Protein AF-A0A7Z2VYZ1-F1 (afdb_monomer_lite)

Secondary structure (DSSP, 8-state):
-HHHHHHHHHHHHHHHHHHHHHHHHHHHHHHHHHHHHIIIIIS---HHHHHHHHHHHHHHHHHHHHHHHHHHHHHHS---SS---HHHHHHHHHHHHHHHHHHHHHHHHHHHHHHHHHHHHHTHHHHHHHHHHHSSEE--HHHHGGG----B-HHHHHTT-SSPPPP-TTSGGGGSEEEEEEEEEETTEEEEEEEEEE-TTS-EEEEEEEEHHHH-------TTS--EEETTEEEEEEEEE-TTS-EEEEEEEEETTEEEEEEESS-TTTSTTHHHHHHHHHTSPPPPPS-TTSPPPPPPEE-TTS-EE-PPPPSS--HHHHHHHHSPSS--

pLDDT: mean 81.27, std 13.94, range [43.25, 98.44]

Sequence (332 aa):
MPEREHGRTRRRVGILLRAIGHAANILILLAALVYAFGAILWMHAPVVAALLNIATMAALPLGLAWLCRRIGILLQQPPSTVASSPARRRLLIGGGLAVAAACVTLVHTGVTVYRCNVDRSRNAAAHDIETRRNGYERVCPGDLGRFEMSFRPIESVTRKLAFQPIDLTHTPFARFEPLGGRVETVGDVASIVYRGFRLPDGHVLTLQEHDMSADGVSSWRDPKDEPERVNGLAARLFVMEAPSGAAVSHLSWVQGRRDIQLWIDANVVREPLRERLFALAASLPAAVPACPNERPPKPWRFDANGRRIEEPMPAMMSQADFDALSAPRPCK

Structure (mmCIF, N/CA/C/O backbone):
data_AF-A0A7Z2VYZ1-F1
#
_entry.id   AF-A0A7Z2VYZ1-F1
#
loop_
_atom_site.group_PDB
_atom_site.id
_atom_site.type_symbol
_atom_site.label_atom_id
_atom_site.label_alt_id
_atom_site.label_comp_id
_atom_site.label_asym_id
_atom_site.label_entity_id
_atom_site.label_seq_id
_atom_site.pdbx_PDB_ins_code
_atom_site.Cartn_x
_atom_site.Cartn_y
_atom_site.Cartn_z
_atom_site.occupancy
_atom_site.B_iso_or_equiv
_atom_site.auth_seq_id
_atom_site.auth_comp_id
_atom_site.auth_asym_id
_atom_site.auth_atom_id
_atom_site.pdbx_PDB_model_num
ATOM 1 N N . MET A 1 1 ? -45.710 22.877 52.819 1.00 57.16 1 MET A N 1
ATOM 2 C CA . MET A 1 1 ? -45.019 23.785 51.872 1.00 57.16 1 MET A CA 1
ATOM 3 C C . MET A 1 1 ? -43.823 23.213 51.068 1.00 57.16 1 MET A C 1
ATOM 5 O O . MET A 1 1 ? -43.392 23.940 50.178 1.00 57.16 1 MET A O 1
ATOM 9 N N . PRO A 1 2 ? -43.317 21.966 51.231 1.00 62.47 2 PRO A N 1
ATOM 10 C CA . PRO A 1 2 ? -42.096 21.527 50.524 1.00 62.47 2 PRO A CA 1
ATOM 11 C C . PRO A 1 2 ? -42.263 21.269 49.008 1.00 62.47 2 PRO A C 1
ATOM 13 O O . PRO A 1 2 ? -41.304 21.387 48.249 1.00 62.47 2 PRO A O 1
ATOM 16 N N . GLU A 1 3 ? -43.475 20.985 48.516 1.00 57.22 3 GLU A N 1
ATOM 17 C CA . GLU A 1 3 ? -43.690 20.669 47.089 1.00 57.22 3 GLU A CA 1
ATOM 18 C C . GLU A 1 3 ? -43.469 21.857 46.137 1.00 57.22 3 GLU A C 1
ATOM 20 O O . GLU A 1 3 ? -42.990 21.685 45.012 1.00 57.22 3 GLU A O 1
ATOM 25 N N . ARG A 1 4 ? -43.771 23.087 46.578 1.00 66.69 4 ARG A N 1
ATOM 26 C CA . ARG A 1 4 ? -43.602 24.289 45.738 1.00 66.69 4 ARG A CA 1
ATOM 27 C C . ARG A 1 4 ? -42.134 24.647 45.510 1.00 66.69 4 ARG A C 1
ATOM 29 O O . ARG A 1 4 ? -41.810 25.271 44.498 1.00 66.69 4 ARG A O 1
ATOM 36 N N . GLU A 1 5 ? -41.258 24.274 46.434 1.00 71.38 5 GLU A N 1
ATOM 37 C CA . GLU A 1 5 ? -39.831 24.579 46.363 1.00 71.38 5 GLU A CA 1
ATOM 38 C C . GLU A 1 5 ? -39.115 23.624 45.398 1.00 71.38 5 GLU A C 1
ATOM 40 O O . GLU A 1 5 ? -38.355 24.059 44.529 1.00 71.38 5 GLU A O 1
ATOM 45 N N . HIS A 1 6 ? -39.485 22.340 45.432 1.00 69.81 6 HIS A N 1
ATOM 46 C CA . HIS A 1 6 ? -38.931 21.307 44.556 1.00 69.81 6 HIS A CA 1
ATOM 47 C C . HIS A 1 6 ? -39.227 21.565 43.064 1.00 69.81 6 HIS A C 1
ATOM 49 O O . HIS A 1 6 ? -38.346 21.443 42.206 1.00 69.81 6 HIS A O 1
ATOM 55 N N . GLY A 1 7 ? -40.446 22.016 42.740 1.00 74.00 7 GLY A N 1
ATOM 56 C CA . GLY A 1 7 ? -40.820 22.387 41.369 1.00 74.00 7 GLY A CA 1
ATOM 57 C C . GLY A 1 7 ? -40.043 23.594 40.825 1.00 74.00 7 GLY A C 1
ATOM 58 O O . GLY A 1 7 ? -39.708 23.644 39.637 1.00 74.00 7 GLY A O 1
ATOM 59 N N . ARG A 1 8 ? -39.697 24.554 41.693 1.00 81.50 8 ARG A N 1
ATOM 60 C CA . ARG A 1 8 ? -38.960 25.769 41.313 1.00 81.50 8 ARG A CA 1
ATOM 61 C C . ARG A 1 8 ? -37.500 25.450 40.976 1.00 81.50 8 ARG A C 1
ATOM 63 O O . ARG A 1 8 ? -36.988 25.934 39.964 1.00 81.50 8 ARG A O 1
ATOM 70 N N . THR A 1 9 ? -36.864 24.584 41.764 1.00 80.06 9 THR A N 1
ATOM 71 C CA . THR A 1 9 ? -35.486 24.116 41.538 1.00 80.06 9 THR A CA 1
ATOM 72 C C . THR A 1 9 ? -35.377 23.293 40.255 1.00 80.06 9 THR A C 1
ATOM 74 O O . THR A 1 9 ? -34.526 23.579 39.413 1.00 80.06 9 THR A O 1
ATOM 77 N N . ARG A 1 10 ? -36.303 22.352 40.025 1.00 77.62 10 ARG A N 1
ATOM 78 C CA . ARG A 1 10 ? -36.340 21.528 38.803 1.00 77.62 10 ARG A CA 1
ATOM 79 C C . ARG A 1 10 ? -36.439 22.370 37.526 1.00 77.62 10 ARG A C 1
ATOM 81 O O . ARG A 1 10 ? -35.712 22.128 36.563 1.00 77.62 10 ARG A O 1
ATOM 88 N N . ARG A 1 11 ? -37.294 23.400 37.532 1.00 82.06 11 ARG A N 1
ATOM 89 C CA . ARG A 1 11 ? -37.463 24.311 36.390 1.00 82.06 11 ARG A CA 1
ATOM 90 C C . ARG A 1 11 ? -36.196 25.127 36.111 1.00 82.06 11 ARG A C 1
ATOM 92 O O . ARG A 1 11 ? -35.823 25.269 34.949 1.00 82.06 11 ARG A O 1
ATOM 99 N N . ARG A 1 12 ? -35.512 25.618 37.154 1.00 85.12 12 ARG A N 1
ATOM 100 C CA . ARG A 1 12 ? -34.233 26.347 37.025 1.00 85.12 12 ARG A CA 1
ATOM 101 C C . ARG A 1 12 ? -33.134 25.464 36.429 1.00 85.12 12 ARG A C 1
ATOM 103 O O . ARG A 1 12 ? -32.492 25.877 35.467 1.00 85.12 12 ARG A O 1
ATOM 110 N N . VAL A 1 13 ? -32.988 24.233 36.923 1.00 80.06 13 VAL A N 1
ATOM 111 C CA . VAL A 1 13 ? -32.040 23.245 36.374 1.00 80.06 13 VAL A CA 1
ATOM 112 C C . VAL A 1 13 ? -32.353 22.941 34.905 1.00 80.06 13 VAL A C 1
ATOM 114 O O . VAL A 1 13 ? -31.452 22.915 34.069 1.00 80.06 13 VAL A O 1
ATOM 117 N N . GLY A 1 14 ? -33.634 22.790 34.553 1.00 81.00 14 GLY A N 1
ATOM 118 C CA . GLY A 1 14 ? -34.048 22.567 33.168 1.00 81.00 14 GLY A CA 1
ATOM 119 C C . GLY A 1 14 ? -33.717 23.731 32.226 1.00 81.00 14 GLY A C 1
ATOM 120 O O . GLY A 1 14 ? -33.338 23.503 31.077 1.00 81.00 14 GLY A O 1
ATOM 121 N N . ILE A 1 15 ? -33.860 24.984 32.674 1.00 87.50 15 ILE A N 1
ATOM 122 C CA . ILE A 1 15 ? -33.475 26.177 31.893 1.00 87.50 15 ILE A CA 1
ATOM 123 C C . ILE A 1 15 ? -31.960 26.210 31.681 1.00 87.50 15 ILE A C 1
ATOM 125 O O . ILE A 1 15 ? -31.514 26.391 30.549 1.00 87.50 15 ILE A O 1
ATOM 129 N N . LEU A 1 16 ? -31.187 25.965 32.742 1.00 83.94 16 LEU A N 1
ATOM 130 C CA . LEU A 1 16 ? -29.728 25.959 32.690 1.00 83.94 16 LEU A CA 1
ATOM 131 C C . LEU A 1 16 ? -29.197 24.901 31.710 1.00 83.94 16 LEU A C 1
ATOM 133 O O . LEU A 1 16 ? -28.424 25.229 30.815 1.00 83.94 16 LEU A O 1
ATOM 137 N N . LEU A 1 17 ? -29.671 23.654 31.805 1.00 75.56 17 LEU A N 1
ATOM 138 C CA . LEU A 1 17 ? -29.254 22.568 30.904 1.00 75.56 17 LEU A CA 1
ATOM 139 C C . LEU A 1 17 ? -29.593 22.850 29.436 1.00 75.56 17 LEU A C 1
ATOM 141 O O . LEU A 1 17 ? -28.814 22.529 28.538 1.00 75.56 17 LEU A O 1
ATOM 145 N N . ARG A 1 18 ? -30.741 23.489 29.180 1.00 83.69 18 ARG A N 1
ATOM 146 C CA . ARG A 1 18 ? -31.127 23.909 27.830 1.00 83.69 18 ARG A CA 1
ATOM 147 C C . ARG A 1 18 ? -30.204 25.005 27.293 1.00 83.69 18 ARG A C 1
ATOM 149 O O . ARG A 1 18 ? -29.810 24.927 26.131 1.00 83.69 18 ARG A O 1
ATOM 156 N N . ALA A 1 19 ? -29.869 25.999 28.114 1.00 85.38 19 ALA A N 1
ATOM 157 C CA . ALA A 1 19 ? -28.959 27.078 27.736 1.00 85.38 19 ALA A CA 1
ATOM 158 C C . ALA A 1 19 ? -27.546 26.546 27.450 1.00 85.38 19 ALA A C 1
ATOM 160 O O . ALA A 1 19 ? -26.983 26.861 26.405 1.00 85.38 19 ALA A O 1
ATOM 161 N N . ILE A 1 20 ? -27.028 25.661 28.309 1.00 79.06 20 ILE A N 1
ATOM 162 C CA . ILE A 1 20 ? -25.728 24.997 28.123 1.00 79.06 20 ILE A CA 1
ATOM 163 C C . ILE A 1 20 ? -25.704 24.204 26.812 1.00 79.06 20 ILE A C 1
ATOM 165 O O . ILE A 1 20 ? -24.769 24.353 26.031 1.00 79.06 20 ILE A O 1
ATOM 169 N N . GLY A 1 21 ? -26.748 23.419 26.518 1.00 77.62 21 GLY A N 1
ATOM 170 C CA . GLY A 1 21 ? -26.830 22.678 25.254 1.00 77.62 21 GLY A CA 1
ATOM 171 C C . GLY A 1 21 ? -26.829 23.588 24.017 1.00 77.62 21 GLY A C 1
ATOM 172 O O . GLY A 1 21 ? -26.204 23.266 23.010 1.00 77.62 21 GLY A O 1
ATOM 173 N N . HIS A 1 22 ? -27.484 24.752 24.081 1.00 82.56 22 HIS A N 1
ATOM 174 C CA . HIS A 1 22 ? -27.440 25.732 22.991 1.00 82.56 22 HIS A CA 1
ATOM 175 C C . HIS A 1 22 ? -26.061 26.379 22.837 1.00 82.56 22 HIS A C 1
ATOM 177 O O . HIS A 1 22 ? -25.557 26.447 21.718 1.00 82.56 22 HIS A O 1
ATOM 183 N N . ALA A 1 23 ? -25.449 26.813 23.939 1.00 81.31 23 ALA A N 1
ATOM 184 C CA . ALA A 1 23 ? -24.118 27.411 23.923 1.00 81.31 23 ALA A CA 1
ATOM 185 C C . ALA A 1 23 ? -23.067 26.428 23.384 1.00 81.31 23 ALA A C 1
ATOM 187 O O . ALA A 1 23 ? -22.275 26.793 22.520 1.00 81.31 23 ALA A O 1
ATOM 188 N N . ALA A 1 24 ? -23.120 25.163 23.815 1.00 77.25 24 ALA A N 1
ATOM 189 C CA . ALA A 1 24 ? -22.240 24.111 23.321 1.00 77.25 24 ALA A CA 1
ATOM 190 C C . ALA A 1 24 ? -22.388 23.906 21.805 1.00 77.25 24 ALA A C 1
ATOM 192 O O . ALA A 1 24 ? -21.386 23.927 21.099 1.00 77.25 24 ALA A O 1
ATOM 193 N N . ASN A 1 25 ? -23.616 23.800 21.281 1.00 81.31 25 ASN A N 1
ATOM 194 C CA . ASN A 1 25 ? -23.844 23.680 19.834 1.00 81.31 25 ASN A CA 1
ATOM 195 C C . ASN A 1 25 ? -23.236 24.844 19.040 1.00 81.31 25 ASN A C 1
ATOM 197 O O . ASN A 1 25 ? -22.619 24.615 18.003 1.00 81.31 25 ASN A O 1
ATOM 201 N N . ILE A 1 26 ? -23.396 26.079 19.524 1.00 85.56 26 ILE A N 1
ATOM 202 C CA . ILE A 1 26 ? -22.842 27.269 18.863 1.00 85.56 26 ILE A CA 1
ATOM 203 C C . ILE A 1 26 ? -21.311 27.206 18.847 1.00 85.56 26 ILE A C 1
ATOM 205 O O . ILE A 1 26 ? -20.703 27.408 17.798 1.00 85.56 26 ILE A O 1
ATOM 209 N N . LEU A 1 27 ? -20.689 26.876 19.981 1.00 80.81 27 LEU A N 1
ATOM 210 C CA . LEU A 1 27 ? -19.232 26.774 20.090 1.00 80.81 27 LEU A CA 1
ATOM 211 C C . LEU A 1 27 ? -18.658 25.668 19.195 1.00 80.81 27 LEU A C 1
ATOM 213 O O . LEU A 1 27 ? -17.640 25.886 18.543 1.00 80.81 27 LEU A O 1
ATOM 217 N N . ILE A 1 28 ? -19.319 24.511 19.117 1.00 80.12 28 ILE A N 1
ATOM 218 C CA . ILE A 1 28 ? -18.886 23.399 18.258 1.00 80.12 28 ILE A CA 1
ATOM 219 C C . ILE A 1 28 ? -18.964 23.793 16.782 1.00 80.12 28 ILE A C 1
ATOM 221 O O . ILE A 1 28 ? -18.031 23.523 16.032 1.00 80.12 28 ILE A O 1
ATOM 225 N N . LEU A 1 29 ? -20.047 24.455 16.362 1.00 83.19 29 LEU A N 1
ATOM 226 C CA . LEU A 1 29 ? -20.198 24.927 14.984 1.00 83.19 29 LEU A CA 1
ATOM 227 C C . LEU A 1 29 ? -19.151 25.989 14.625 1.00 83.19 29 LEU A C 1
ATOM 229 O O . LEU A 1 29 ? -18.590 25.942 13.534 1.00 83.19 29 LEU A O 1
ATOM 233 N N . LEU A 1 30 ? -18.845 26.909 15.544 1.00 83.50 30 LEU A N 1
ATOM 234 C CA . LEU A 1 30 ? -17.779 27.896 15.354 1.00 83.50 30 LEU A CA 1
ATOM 235 C C . LEU A 1 30 ? -16.407 27.226 15.220 1.00 83.50 30 LEU A C 1
ATOM 237 O O . LEU A 1 30 ? -15.668 27.536 14.290 1.00 83.50 30 LEU A O 1
ATOM 241 N N . ALA A 1 31 ? -16.081 26.273 16.096 1.00 79.31 31 ALA A N 1
ATOM 242 C CA . ALA A 1 31 ? -14.826 25.527 16.019 1.00 79.31 31 ALA A CA 1
ATOM 243 C C . ALA A 1 31 ? -14.716 24.720 14.713 1.00 79.31 31 ALA A C 1
ATOM 245 O O . ALA A 1 31 ? -13.667 24.726 14.071 1.00 79.31 31 ALA A O 1
ATOM 246 N N . ALA A 1 32 ? -15.809 24.082 14.286 1.00 80.94 32 ALA A N 1
ATOM 247 C CA . ALA A 1 32 ? -15.896 23.366 13.017 1.00 80.94 32 ALA A CA 1
ATOM 248 C C . ALA A 1 32 ? -15.654 24.287 11.811 1.00 80.94 32 ALA A C 1
ATOM 250 O O . ALA A 1 32 ? -14.923 23.909 10.900 1.00 80.94 32 ALA A O 1
ATOM 251 N N . LEU A 1 33 ? -16.219 25.500 11.816 1.00 86.44 33 LEU A N 1
ATOM 252 C CA . LEU A 1 33 ? -16.004 26.499 10.764 1.00 86.44 33 LEU A CA 1
ATOM 253 C C . LEU A 1 33 ? -14.550 26.972 10.707 1.00 86.44 33 LEU A C 1
ATOM 255 O O . LEU A 1 33 ? -13.967 27.013 9.626 1.00 86.44 33 LEU A O 1
ATOM 259 N N . VAL A 1 34 ? -13.952 27.287 11.860 1.00 85.94 34 VAL A N 1
ATOM 260 C CA . VAL A 1 34 ? -12.538 27.692 11.940 1.00 85.94 34 VAL A CA 1
ATOM 261 C C . VAL A 1 34 ? -11.628 26.571 11.435 1.00 85.94 34 VAL A C 1
ATOM 263 O O . VAL A 1 34 ? -10.719 26.822 10.645 1.00 85.94 34 VAL A O 1
ATOM 266 N N . TYR A 1 35 ? -11.899 25.324 11.829 1.00 80.69 35 TYR A N 1
ATOM 267 C CA . TYR A 1 35 ? -11.146 24.166 11.355 1.00 80.69 35 TYR A CA 1
ATOM 268 C C . TYR A 1 35 ? -11.326 23.932 9.850 1.00 80.69 35 TYR A C 1
ATOM 270 O O . TYR A 1 35 ? -10.338 23.712 9.158 1.00 80.69 35 TYR A O 1
ATOM 278 N N . ALA A 1 36 ? -12.554 24.020 9.323 1.00 77.56 36 ALA A N 1
ATOM 279 C CA . ALA A 1 36 ? -1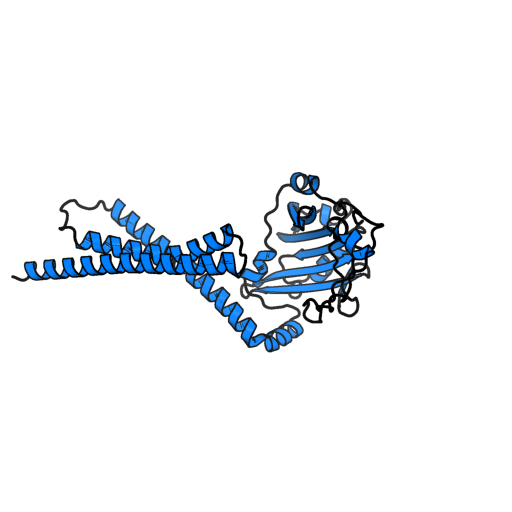2.824 23.894 7.889 1.00 77.56 36 ALA A CA 1
ATOM 280 C C . ALA A 1 36 ? -12.035 24.924 7.082 1.00 77.56 36 ALA A C 1
ATOM 282 O O . ALA A 1 36 ? -11.403 24.578 6.086 1.00 77.56 36 ALA A O 1
ATOM 283 N N . PHE A 1 37 ? -12.046 26.176 7.545 1.00 85.12 37 PHE A N 1
ATOM 284 C CA . PHE A 1 37 ? -11.313 27.269 6.926 1.00 85.12 37 PHE A CA 1
ATOM 285 C C . PHE A 1 37 ? -9.809 26.968 6.899 1.00 85.12 37 PHE A C 1
ATOM 287 O O . PHE A 1 37 ? -9.203 26.998 5.832 1.00 85.12 37 PHE A O 1
ATOM 294 N N . GLY A 1 38 ? -9.217 26.592 8.038 1.00 78.19 38 GLY A N 1
ATOM 295 C CA . GLY A 1 38 ? -7.798 26.232 8.107 1.00 78.19 38 GLY A CA 1
ATOM 296 C C . GLY A 1 38 ? -7.444 25.014 7.245 1.00 78.19 38 GLY A C 1
ATOM 297 O O . GLY A 1 38 ? -6.484 25.047 6.482 1.00 78.19 38 GLY A O 1
ATOM 298 N N . ALA A 1 39 ? -8.236 23.945 7.306 1.00 74.44 39 ALA A N 1
ATOM 299 C CA . ALA A 1 39 ? -7.965 22.720 6.563 1.00 74.44 39 ALA A CA 1
ATOM 300 C C . ALA A 1 39 ? -8.081 22.904 5.043 1.00 74.44 39 ALA A C 1
ATOM 302 O O . ALA A 1 39 ? -7.219 22.436 4.302 1.00 74.44 39 ALA A O 1
ATOM 303 N N . ILE A 1 40 ? -9.120 23.594 4.571 1.00 77.81 40 ILE A N 1
ATOM 304 C CA . ILE A 1 40 ? -9.391 23.734 3.135 1.00 77.81 40 ILE A CA 1
ATOM 305 C C . ILE A 1 40 ? -8.523 24.833 2.519 1.00 77.81 40 ILE A C 1
ATOM 307 O O . ILE A 1 40 ? -7.918 24.610 1.475 1.00 77.81 40 ILE A O 1
ATOM 311 N N . LEU A 1 41 ? -8.451 26.014 3.140 1.00 76.88 41 LEU A N 1
ATOM 312 C CA . LEU A 1 41 ? -7.774 27.160 2.526 1.00 76.88 41 LEU A CA 1
ATOM 313 C C . LEU A 1 41 ? -6.271 27.156 2.768 1.00 76.88 41 LEU A C 1
ATOM 315 O O . LEU A 1 41 ? -5.529 27.560 1.881 1.00 76.88 41 LEU A O 1
ATOM 319 N N . TRP A 1 42 ? -5.823 26.717 3.947 1.00 70.94 42 TRP A N 1
ATOM 320 C CA . TRP A 1 42 ? -4.401 26.758 4.293 1.00 70.94 42 TRP A CA 1
ATOM 321 C C . TRP A 1 42 ? -3.674 25.465 3.938 1.00 70.94 42 TRP A C 1
ATOM 323 O O . TRP A 1 42 ? -2.558 25.496 3.433 1.00 70.94 42 TRP A O 1
ATOM 333 N N . MET A 1 43 ? -4.297 24.316 4.213 1.00 71.06 43 MET A N 1
ATOM 334 C CA . MET A 1 43 ? -3.677 23.005 3.980 1.00 71.06 43 MET A CA 1
ATOM 335 C C . MET A 1 43 ? -4.081 22.367 2.647 1.00 71.06 43 MET A C 1
ATOM 337 O O . MET A 1 43 ? -3.634 21.260 2.357 1.00 71.06 43 MET A O 1
ATOM 341 N N . HIS A 1 44 ? -4.928 23.033 1.850 1.00 79.75 44 HIS A N 1
ATOM 342 C CA . HIS A 1 44 ? -5.472 22.506 0.592 1.00 79.75 44 HIS A CA 1
ATOM 343 C C . HIS A 1 44 ? -6.056 21.088 0.727 1.00 79.75 44 HIS A C 1
ATOM 345 O O . HIS A 1 44 ? -6.023 20.291 -0.212 1.00 79.75 44 HIS A O 1
ATOM 351 N N . ALA A 1 45 ? -6.587 20.750 1.908 1.00 59.41 45 ALA A N 1
ATOM 352 C CA . ALA A 1 45 ? -7.136 19.429 2.158 1.00 59.41 45 ALA A CA 1
ATOM 353 C C . ALA A 1 45 ? -8.380 19.194 1.278 1.00 59.41 45 ALA A C 1
ATOM 355 O O . ALA A 1 45 ? -9.188 20.113 1.102 1.00 59.41 45 ALA A O 1
ATOM 356 N N . PRO A 1 46 ? -8.601 17.964 0.772 1.00 80.94 46 PRO A N 1
ATOM 357 C CA . PRO A 1 46 ? -9.807 17.641 0.022 1.00 80.94 46 PRO A CA 1
ATOM 358 C C . PRO A 1 46 ? -11.054 17.957 0.852 1.00 80.94 46 PRO A C 1
ATOM 360 O O . PRO A 1 46 ? -11.200 17.463 1.972 1.00 80.94 46 PRO A O 1
ATOM 363 N N . VAL A 1 47 ? -11.976 18.745 0.291 1.00 70.88 47 VAL A N 1
ATOM 364 C CA . VAL A 1 47 ? -13.176 19.237 0.996 1.00 70.88 47 VAL A CA 1
ATOM 365 C C . VAL A 1 47 ? -13.959 18.091 1.639 1.00 70.88 47 VAL A C 1
ATOM 367 O O . VAL A 1 47 ? -14.347 18.180 2.799 1.00 70.88 47 VAL A O 1
ATOM 370 N N . VAL A 1 48 ? -14.132 16.977 0.920 1.00 69.44 48 VAL A N 1
ATOM 371 C CA . VAL A 1 48 ? -14.853 15.795 1.420 1.00 69.44 48 VAL A CA 1
ATOM 372 C C . VAL A 1 48 ? -14.167 15.193 2.653 1.00 69.44 48 VAL A C 1
ATOM 374 O O . VAL A 1 48 ? -14.841 14.886 3.634 1.00 69.44 48 VAL A O 1
ATOM 377 N N . ALA A 1 49 ? -12.836 15.079 2.646 1.00 61.81 49 ALA A N 1
ATOM 378 C CA . ALA A 1 49 ? -12.071 14.548 3.775 1.00 61.81 49 ALA A CA 1
ATOM 379 C C . ALA A 1 49 ? -12.108 15.497 4.985 1.00 61.81 49 ALA A C 1
ATOM 381 O O . ALA A 1 49 ? -12.314 15.055 6.116 1.00 61.81 49 ALA A O 1
ATOM 382 N N . ALA A 1 50 ? -11.984 16.807 4.750 1.00 67.56 50 ALA A N 1
ATOM 383 C CA . ALA A 1 50 ? -12.107 17.817 5.798 1.00 67.56 50 ALA A CA 1
ATOM 384 C C . ALA A 1 50 ? -13.502 17.788 6.448 1.00 67.56 50 ALA A C 1
ATOM 386 O O . ALA A 1 50 ? -13.609 17.794 7.673 1.00 67.56 50 ALA A O 1
ATOM 387 N N . LEU A 1 51 ? -14.569 17.680 5.648 1.00 72.56 51 LEU A N 1
ATOM 388 C CA . LEU A 1 51 ? -15.945 17.585 6.144 1.00 72.56 51 LEU A CA 1
ATOM 389 C C . LEU A 1 51 ? -16.202 16.294 6.932 1.00 72.56 51 LEU A C 1
ATOM 391 O O . LEU A 1 51 ? -16.861 16.348 7.967 1.00 72.56 51 LEU A O 1
ATOM 395 N N . LEU A 1 52 ? -15.661 15.152 6.494 1.00 71.56 52 LEU A N 1
ATOM 396 C CA . LEU A 1 52 ? -15.735 13.885 7.234 1.00 71.56 52 LEU A CA 1
ATOM 397 C C . LEU A 1 52 ? -15.029 13.972 8.594 1.00 71.56 52 LEU A C 1
ATOM 399 O O . LEU A 1 52 ? -15.583 13.533 9.606 1.00 71.56 52 LEU A O 1
ATOM 403 N N . ASN A 1 53 ? -13.849 14.593 8.645 1.00 72.88 53 ASN A N 1
ATOM 404 C CA . ASN A 1 53 ? -13.125 14.830 9.897 1.00 72.88 53 ASN A CA 1
ATOM 405 C C . ASN A 1 53 ? -13.887 15.784 10.825 1.00 72.88 53 ASN A C 1
ATOM 407 O O . ASN A 1 53 ? -14.034 15.518 12.015 1.00 72.88 53 ASN A O 1
ATOM 411 N N . ILE A 1 54 ? -14.458 16.864 10.291 1.00 78.31 54 ILE A N 1
ATOM 412 C CA . ILE A 1 54 ? -15.297 17.776 11.077 1.00 78.31 54 ILE A CA 1
ATOM 413 C C . ILE A 1 54 ? -16.525 17.050 11.620 1.00 78.31 54 ILE A C 1
ATOM 415 O O . ILE A 1 54 ? -16.837 17.179 12.801 1.00 78.31 54 ILE A O 1
ATOM 419 N N . ALA A 1 55 ? -17.218 16.275 10.785 1.00 74.50 55 ALA A N 1
ATOM 420 C CA . ALA A 1 55 ? -18.411 15.541 11.186 1.00 74.50 55 ALA A CA 1
ATOM 421 C C . ALA A 1 55 ? -18.100 14.532 12.299 1.00 74.50 55 ALA A C 1
ATOM 423 O O . ALA A 1 55 ? -18.833 14.463 13.284 1.00 74.50 55 ALA A O 1
ATOM 424 N N . THR A 1 56 ? -16.993 13.795 12.184 1.00 75.31 56 THR A N 1
ATOM 425 C CA . THR A 1 56 ? -16.562 12.830 13.206 1.00 75.31 56 THR A CA 1
ATOM 426 C C . THR A 1 56 ? -16.158 13.515 14.511 1.00 75.31 56 THR A C 1
ATOM 428 O O . THR A 1 56 ? -16.595 13.080 15.577 1.00 75.31 56 THR A O 1
ATOM 431 N N . MET A 1 57 ? -15.418 14.627 14.455 1.00 76.44 57 MET A N 1
ATOM 432 C CA . MET A 1 57 ? -15.045 15.391 15.652 1.00 76.44 57 MET A CA 1
ATOM 433 C C . MET A 1 57 ? -16.240 16.095 16.312 1.00 76.44 57 MET A C 1
ATOM 435 O O . MET A 1 57 ? -16.297 16.196 17.538 1.00 76.44 57 MET A O 1
ATOM 439 N N . ALA A 1 58 ? -17.211 16.564 15.525 1.00 78.75 58 ALA A N 1
ATOM 440 C CA . ALA A 1 58 ? -18.378 17.287 16.021 1.00 78.75 58 ALA A CA 1
ATOM 441 C C . ALA A 1 58 ? -19.512 16.364 16.498 1.00 78.75 58 ALA A C 1
ATOM 443 O O . ALA A 1 58 ? -20.324 16.787 17.320 1.00 78.75 58 ALA A O 1
ATOM 444 N N . ALA A 1 59 ? -19.581 15.110 16.036 1.00 78.44 59 ALA A N 1
ATOM 445 C CA . ALA A 1 59 ? -20.688 14.197 16.341 1.00 78.44 59 ALA A CA 1
ATOM 446 C C . ALA A 1 59 ? -20.900 13.985 17.849 1.00 78.44 59 ALA A C 1
ATOM 448 O O . ALA A 1 59 ? -22.019 14.105 18.351 1.00 78.44 59 ALA A O 1
ATOM 449 N N . LEU A 1 60 ? -19.821 13.713 18.582 1.00 75.25 60 LEU A N 1
ATOM 450 C CA . LEU A 1 60 ? -19.840 13.470 20.024 1.00 75.25 60 LEU A CA 1
ATOM 451 C C . LEU A 1 60 ? -20.276 14.704 20.835 1.00 75.25 60 LEU A C 1
ATOM 453 O O . LEU A 1 60 ? -21.229 14.596 21.616 1.00 75.25 60 LEU A O 1
ATOM 457 N N . PRO A 1 61 ? -19.662 15.890 20.656 1.00 76.25 61 PRO A N 1
ATOM 458 C CA . PRO A 1 61 ? -20.065 17.067 21.411 1.00 76.25 61 PRO A CA 1
ATOM 459 C C . PRO A 1 61 ? -21.457 17.581 20.992 1.00 76.25 61 PRO A C 1
ATOM 461 O O . PRO A 1 61 ? -22.209 18.027 21.861 1.00 76.25 61 PRO A O 1
ATOM 464 N N . LEU A 1 62 ? -21.870 17.438 19.722 1.00 78.56 62 LEU A N 1
ATOM 465 C CA . LEU A 1 62 ? -23.243 17.748 19.288 1.00 78.56 62 LEU A CA 1
ATOM 466 C C . LEU A 1 62 ? -24.264 16.781 19.905 1.00 78.56 62 LEU A C 1
ATOM 468 O O . LEU A 1 62 ? -25.342 17.205 20.324 1.00 78.56 62 LEU A O 1
ATOM 472 N N . GLY A 1 63 ? -23.924 15.494 20.014 1.00 77.94 63 GLY A N 1
ATOM 473 C CA . GLY A 1 63 ? -24.753 14.489 20.681 1.00 77.94 63 GLY A CA 1
ATOM 474 C C . GLY A 1 63 ? -24.970 14.800 22.165 1.00 77.94 63 GLY A C 1
ATOM 475 O O . GLY A 1 63 ? -26.105 14.769 22.648 1.00 77.94 63 GLY A O 1
ATOM 476 N N . LEU A 1 64 ? -23.907 15.184 22.881 1.00 76.19 64 LEU A N 1
ATOM 477 C CA . LEU A 1 64 ? -23.986 15.617 24.282 1.00 76.19 64 LEU A CA 1
ATOM 478 C C . LEU A 1 64 ? -24.814 16.897 24.442 1.00 76.19 64 LEU A C 1
ATOM 480 O O . LEU A 1 64 ? -25.701 16.963 25.295 1.00 76.19 64 LEU A O 1
ATOM 484 N N . ALA A 1 65 ? -24.581 17.895 23.592 1.00 77.31 65 ALA A N 1
ATOM 485 C CA . ALA A 1 65 ? -25.334 19.143 23.599 1.00 77.31 65 ALA A CA 1
ATOM 486 C C . ALA A 1 65 ? -26.832 18.916 23.318 1.00 77.31 65 ALA A C 1
ATOM 488 O O . ALA A 1 65 ? -27.697 19.501 23.984 1.00 77.31 65 ALA A O 1
ATOM 489 N N . TRP A 1 66 ? -27.158 18.012 22.387 1.00 86.75 66 TRP A N 1
ATOM 490 C CA . TRP A 1 66 ? -28.527 17.575 22.122 1.00 86.75 66 TRP A CA 1
ATOM 491 C C . TRP A 1 66 ? -29.155 16.886 23.339 1.00 86.75 66 TRP A C 1
ATOM 493 O O . TRP A 1 66 ? -30.290 17.211 23.702 1.00 86.75 66 TRP A O 1
ATOM 503 N N . LEU A 1 67 ? -28.419 15.996 24.014 1.00 80.38 67 LEU A N 1
ATOM 504 C CA . LEU A 1 67 ? -28.887 15.309 25.219 1.00 80.38 67 LEU A CA 1
ATOM 505 C C . LEU A 1 67 ? -29.178 16.303 26.354 1.00 80.38 67 LEU A C 1
ATOM 507 O O . LEU A 1 67 ? -30.272 16.274 26.920 1.00 80.38 67 LEU A O 1
ATOM 511 N N . CYS A 1 68 ? -28.261 17.237 26.633 1.00 74.00 68 CYS A N 1
ATOM 512 C CA . CYS A 1 68 ? -28.455 18.312 27.614 1.00 74.00 68 CYS A CA 1
ATOM 513 C C . CYS A 1 68 ? -29.703 19.143 27.298 1.00 74.00 68 CYS A C 1
ATOM 515 O O . CYS A 1 68 ? -30.546 19.373 28.171 1.00 74.00 68 CYS A O 1
ATOM 517 N N . ARG A 1 69 ? -29.876 19.531 26.028 1.00 80.81 69 ARG A N 1
ATOM 518 C CA . ARG A 1 69 ? -31.066 20.255 25.569 1.00 80.81 69 ARG A CA 1
ATOM 519 C C . ARG A 1 69 ? -32.336 19.439 25.790 1.00 80.81 69 ARG A C 1
ATOM 521 O O . ARG A 1 69 ? -33.347 19.991 26.229 1.00 80.81 69 ARG A O 1
ATOM 528 N N . ARG A 1 70 ? -32.307 18.135 25.502 1.00 81.25 70 ARG A N 1
ATOM 529 C CA . ARG A 1 70 ? -33.482 17.270 25.623 1.00 81.25 70 ARG A CA 1
ATOM 530 C C . ARG A 1 70 ? -33.869 17.014 27.076 1.00 81.25 70 ARG A C 1
ATOM 532 O O . ARG A 1 70 ? -35.049 17.137 27.397 1.00 81.25 70 ARG A O 1
ATOM 539 N N . ILE A 1 71 ? -32.900 16.754 27.952 1.00 76.19 71 ILE A N 1
ATOM 540 C CA . ILE A 1 71 ? -33.118 16.656 29.403 1.00 76.19 71 ILE A CA 1
ATOM 541 C C . ILE A 1 71 ? -33.677 17.981 29.936 1.00 76.19 71 ILE A C 1
ATOM 543 O O . ILE A 1 71 ? -34.661 17.975 30.672 1.00 76.19 71 ILE A O 1
ATOM 547 N N . GLY A 1 72 ? -33.129 19.120 29.498 1.00 77.06 72 GLY A N 1
ATOM 548 C CA . GLY A 1 72 ? -33.633 20.443 29.867 1.00 77.06 72 GLY A CA 1
ATOM 549 C C . GLY A 1 72 ? -35.111 20.647 29.516 1.00 77.06 72 GLY A C 1
ATOM 550 O O . GLY A 1 72 ? -35.881 21.112 30.353 1.00 77.06 72 GLY A O 1
ATOM 551 N N . ILE A 1 73 ? -35.537 20.232 28.316 1.00 78.75 73 ILE A N 1
ATOM 552 C CA . ILE A 1 73 ? -36.951 20.273 27.894 1.00 78.75 73 ILE A CA 1
ATOM 553 C C . ILE A 1 73 ? -37.816 19.354 28.770 1.00 78.75 73 ILE A C 1
ATOM 555 O O . ILE A 1 73 ? -38.883 19.765 29.220 1.00 78.75 73 ILE A O 1
ATOM 559 N N . LEU A 1 74 ? -37.354 18.132 29.050 1.00 78.62 74 LEU A N 1
ATOM 560 C CA . LEU A 1 74 ? -38.087 17.162 29.875 1.00 78.62 74 LEU A CA 1
ATOM 561 C C . LEU A 1 74 ? -38.249 17.620 31.333 1.00 78.62 74 LEU A C 1
ATOM 563 O O . LEU A 1 74 ? -39.260 17.327 31.966 1.00 78.62 74 LEU A O 1
ATOM 567 N N . LEU A 1 75 ? -37.278 18.355 31.876 1.00 76.00 75 LEU A N 1
ATOM 568 C CA . LEU A 1 75 ? -37.359 18.915 33.228 1.00 76.00 75 LEU A CA 1
ATOM 569 C C . LEU A 1 75 ? -38.300 20.124 33.325 1.00 76.00 75 LEU A C 1
ATOM 571 O O . LEU A 1 75 ? -38.758 20.435 34.422 1.00 76.00 75 LEU A O 1
ATOM 575 N N . GLN A 1 76 ? -38.587 20.793 32.203 1.00 77.00 76 GLN A N 1
ATOM 576 C CA . GLN A 1 76 ? -39.498 21.941 32.132 1.00 77.00 76 GLN A CA 1
ATOM 577 C C . GLN A 1 76 ? -40.963 21.539 31.923 1.00 77.00 76 GLN A C 1
ATOM 579 O O . GLN A 1 76 ? -41.851 22.332 32.235 1.00 77.00 76 GLN A O 1
ATOM 584 N N . GLN A 1 77 ? -41.228 20.343 31.391 1.00 77.62 77 GLN A N 1
ATOM 585 C CA . GLN A 1 77 ? -42.593 19.852 31.234 1.00 77.62 77 GLN A CA 1
ATOM 586 C C . GLN A 1 77 ? -43.174 19.443 32.599 1.00 77.62 77 GLN A C 1
ATOM 588 O O . GLN A 1 77 ? -42.470 18.809 33.395 1.00 77.62 77 GLN A O 1
ATOM 593 N N . PRO A 1 78 ? -44.446 19.781 32.892 1.00 69.00 78 PRO A N 1
ATOM 594 C CA . PRO A 1 78 ? -45.133 19.215 34.047 1.00 69.00 78 PRO A CA 1
ATOM 595 C C . PRO A 1 78 ? -45.116 17.682 33.932 1.00 69.00 78 PRO A C 1
ATOM 597 O O . PRO A 1 78 ? -45.121 17.169 32.806 1.00 69.00 78 PRO A O 1
ATOM 600 N N . PRO A 1 79 ? -45.048 16.938 35.053 1.00 64.00 79 PRO A N 1
ATOM 601 C CA . PRO A 1 79 ? -45.084 15.481 35.018 1.00 64.00 79 PRO A CA 1
ATOM 602 C C . PRO A 1 79 ? -46.327 15.047 34.238 1.00 64.00 79 PRO A C 1
ATOM 604 O O . PRO A 1 79 ? -47.457 15.262 34.666 1.00 64.00 79 PRO A O 1
ATOM 607 N N . SER A 1 80 ? -46.106 14.514 33.040 1.00 57.81 80 SER A N 1
ATOM 608 C CA . SER A 1 80 ? -47.172 14.011 32.188 1.00 57.81 80 SER A CA 1
ATOM 609 C C . SER A 1 80 ? -47.696 12.740 32.847 1.00 57.81 80 SER A C 1
ATOM 611 O O . SER A 1 80 ? -46.927 11.821 33.113 1.00 57.81 80 SER A O 1
ATOM 613 N N . THR A 1 81 ? -48.999 12.675 33.107 1.00 51.50 81 THR A N 1
ATOM 614 C CA . THR A 1 81 ? -49.682 11.481 33.639 1.00 51.50 81 THR A CA 1
ATOM 615 C C . THR A 1 81 ? -49.722 10.322 32.638 1.00 51.50 81 THR A C 1
ATOM 617 O O . THR A 1 81 ? -50.153 9.222 32.971 1.00 51.50 81 THR A O 1
ATOM 620 N N . VAL A 1 82 ? -49.247 10.538 31.409 1.00 54.53 82 VAL A N 1
ATOM 621 C CA . VAL A 1 82 ? -49.158 9.507 30.378 1.00 54.53 82 VAL A CA 1
ATOM 622 C C . VAL A 1 82 ? -47.937 8.632 30.654 1.00 54.53 82 VAL A C 1
ATOM 624 O O . VAL A 1 82 ? -46.796 9.037 30.417 1.00 54.53 82 VAL A O 1
ATOM 627 N N . ALA A 1 83 ? -48.190 7.423 31.154 1.00 52.56 83 ALA A N 1
ATOM 628 C CA . ALA A 1 83 ? -47.183 6.397 31.378 1.00 52.56 83 ALA A CA 1
ATOM 629 C C . ALA A 1 83 ? -46.344 6.190 30.105 1.00 52.56 83 ALA A C 1
ATOM 631 O O . ALA A 1 83 ? -46.837 5.743 29.068 1.00 52.56 83 ALA A O 1
ATOM 632 N N . SER A 1 84 ? -45.056 6.535 30.165 1.00 57.81 84 SER A N 1
ATOM 633 C CA . SER A 1 84 ? -44.131 6.246 29.074 1.00 57.81 84 SER A CA 1
ATOM 634 C C . SER A 1 84 ? -44.068 4.734 28.879 1.00 57.81 84 SER A C 1
ATOM 636 O O . SER A 1 84 ? -43.727 4.021 29.827 1.00 57.81 84 SER A O 1
ATOM 638 N N . SER A 1 85 ? -44.361 4.239 27.673 1.00 74.94 85 SER A N 1
ATOM 639 C CA . SER A 1 85 ? -44.290 2.801 27.426 1.00 74.94 85 SER A CA 1
ATOM 640 C C . SER A 1 85 ? -42.875 2.278 27.738 1.00 74.94 85 SER A C 1
ATOM 642 O O . SER A 1 85 ? -41.877 2.919 27.374 1.00 74.94 85 SER A O 1
ATOM 644 N N . PRO A 1 86 ? -42.745 1.122 28.411 1.00 76.94 86 PRO A N 1
ATOM 645 C CA . PRO A 1 86 ? -41.445 0.547 28.756 1.00 76.94 86 PRO A CA 1
ATOM 646 C C . PRO A 1 86 ? -40.558 0.317 27.520 1.00 76.94 86 PRO A C 1
ATOM 648 O O . PRO A 1 86 ? -39.338 0.451 27.611 1.00 76.94 86 PRO A O 1
ATOM 651 N N . ALA A 1 87 ? -41.160 0.076 26.350 1.00 73.19 87 ALA A N 1
ATOM 652 C CA . ALA A 1 87 ? -40.463 -0.032 25.069 1.00 73.19 87 ALA A CA 1
ATOM 653 C C . ALA A 1 87 ? -39.738 1.266 24.674 1.00 73.19 87 ALA A C 1
ATOM 655 O O . ALA A 1 87 ? -38.556 1.236 24.336 1.00 73.19 87 ALA A O 1
ATOM 656 N N . ARG A 1 88 ? -40.400 2.426 24.794 1.00 71.75 88 ARG A N 1
ATOM 657 C CA . ARG A 1 88 ? -39.795 3.731 24.481 1.00 71.75 88 ARG A CA 1
ATOM 658 C C . ARG A 1 88 ? -38.650 4.069 25.435 1.00 71.75 88 ARG A C 1
ATOM 660 O O . ARG A 1 88 ? -37.641 4.629 25.014 1.00 71.75 88 ARG A O 1
ATOM 667 N N . ARG A 1 89 ? -38.785 3.699 26.713 1.00 75.88 89 ARG A N 1
ATOM 668 C CA . ARG A 1 89 ? -37.737 3.896 27.724 1.00 75.88 89 ARG A CA 1
ATOM 669 C C . ARG A 1 89 ? -36.505 3.036 27.423 1.00 75.88 89 ARG A C 1
ATOM 671 O O . ARG A 1 89 ? -35.395 3.551 27.464 1.00 75.88 89 ARG A O 1
ATOM 678 N N . ARG A 1 90 ? -36.699 1.764 27.058 1.00 77.88 90 ARG A N 1
ATOM 679 C CA . ARG A 1 90 ? -35.607 0.853 26.671 1.00 77.88 90 ARG A CA 1
ATOM 680 C C . ARG A 1 90 ? -34.884 1.315 25.405 1.00 77.88 90 ARG A C 1
ATOM 682 O O . ARG A 1 90 ? -33.661 1.329 25.400 1.00 77.88 90 ARG A O 1
ATOM 689 N N . LEU A 1 91 ? -35.617 1.765 24.384 1.00 72.44 91 LEU A N 1
ATOM 690 C CA . LEU A 1 91 ? -35.040 2.297 23.140 1.00 72.44 91 LEU A CA 1
ATOM 691 C C . LEU A 1 91 ? -34.153 3.524 23.376 1.00 72.44 91 LEU A C 1
ATOM 693 O O . LEU A 1 91 ? -33.057 3.607 22.831 1.00 72.44 91 LEU A O 1
ATOM 697 N N . LEU A 1 92 ? -34.595 4.459 24.220 1.00 72.06 92 LEU A N 1
ATOM 698 C CA . LEU A 1 92 ? -33.810 5.653 24.545 1.00 72.06 92 LEU A CA 1
ATOM 699 C C . LEU A 1 92 ? -32.548 5.320 25.350 1.00 72.06 92 LEU A C 1
ATOM 701 O O . LEU A 1 92 ? -31.496 5.897 25.090 1.00 72.06 92 LEU A O 1
ATOM 705 N N . ILE A 1 93 ? -32.640 4.386 26.301 1.00 74.38 93 ILE A N 1
ATOM 706 C CA . ILE A 1 93 ? -31.479 3.934 27.079 1.00 74.38 93 ILE A CA 1
ATOM 707 C C . ILE A 1 93 ? -30.489 3.189 26.177 1.00 74.38 93 ILE A C 1
ATOM 709 O O . ILE A 1 93 ? -29.305 3.509 26.190 1.00 74.38 93 ILE A O 1
ATOM 713 N N . GLY A 1 94 ? -30.969 2.249 25.358 1.00 75.00 94 GLY A N 1
ATOM 714 C CA . GLY A 1 94 ? -30.134 1.491 24.424 1.00 75.00 94 GLY A CA 1
ATOM 715 C C . GLY A 1 94 ? -29.441 2.390 23.398 1.00 75.00 94 GLY A C 1
ATOM 716 O O . GLY A 1 94 ? -28.232 2.290 23.217 1.00 75.00 94 GLY A O 1
ATOM 717 N N . GLY A 1 95 ? -30.177 3.331 22.795 1.00 68.44 95 GLY A N 1
ATOM 718 C CA . GLY A 1 95 ? -29.607 4.314 21.871 1.00 68.44 95 GLY A CA 1
ATOM 719 C C . GLY A 1 95 ? -28.580 5.232 22.540 1.00 68.44 95 GLY A C 1
ATOM 720 O O . GLY A 1 95 ? -27.518 5.477 21.975 1.00 68.44 95 GLY A O 1
ATOM 721 N N . GLY A 1 96 ? -28.850 5.690 23.768 1.00 67.38 96 GLY A N 1
ATOM 722 C CA . GLY A 1 96 ? -27.902 6.497 24.541 1.00 67.38 96 GLY A CA 1
ATOM 723 C C . GLY A 1 96 ? -26.602 5.753 24.862 1.00 67.38 96 GLY A C 1
ATOM 724 O O . GLY A 1 96 ? -25.523 6.314 24.687 1.00 67.38 96 GLY A O 1
ATOM 725 N N . LEU A 1 97 ? -26.694 4.482 25.269 1.00 74.19 97 LEU A N 1
ATOM 726 C CA . LEU A 1 97 ? -25.528 3.635 25.540 1.00 74.19 97 LEU A CA 1
ATOM 727 C C . LEU A 1 97 ? -24.710 3.358 24.275 1.00 74.19 97 LEU A C 1
ATOM 729 O O . LEU A 1 97 ? -23.488 3.464 24.315 1.00 74.19 97 LEU A O 1
ATOM 733 N N . ALA A 1 98 ? -25.364 3.066 23.147 1.00 67.50 98 ALA A N 1
ATOM 734 C CA . ALA A 1 98 ? -24.679 2.835 21.876 1.00 67.50 98 ALA A CA 1
ATOM 735 C C . ALA A 1 98 ? -23.904 4.078 21.408 1.00 67.50 98 ALA A C 1
ATOM 737 O O . ALA A 1 98 ? -22.738 3.977 21.028 1.00 67.50 98 ALA A O 1
ATOM 738 N N . VAL A 1 99 ? -24.514 5.266 21.500 1.00 70.62 99 VAL A N 1
ATOM 739 C CA . VAL A 1 99 ? -23.838 6.527 21.161 1.00 70.62 99 VAL A CA 1
ATOM 740 C C . VAL A 1 99 ? -22.674 6.795 22.112 1.00 70.62 99 VAL A C 1
ATOM 742 O O . VAL A 1 99 ? -21.595 7.147 21.643 1.00 70.62 99 VAL A O 1
ATOM 745 N N . ALA A 1 100 ? -22.857 6.597 23.422 1.00 68.31 100 ALA A N 1
ATOM 746 C CA . ALA A 1 100 ? -21.801 6.782 24.417 1.00 68.31 100 ALA A CA 1
ATOM 747 C C . ALA A 1 100 ? -20.624 5.812 24.222 1.00 68.31 100 ALA A C 1
ATOM 749 O O . ALA A 1 100 ? -19.475 6.210 24.403 1.00 68.31 100 ALA A O 1
ATOM 750 N N . ALA A 1 101 ? -20.889 4.573 23.804 1.00 70.44 101 ALA A N 1
ATOM 751 C CA . ALA A 1 101 ? -19.856 3.606 23.455 1.00 70.44 101 ALA A CA 1
ATOM 752 C C . ALA A 1 101 ? -19.100 4.014 22.176 1.00 70.44 101 ALA A C 1
ATOM 754 O O . ALA A 1 101 ? -17.869 3.990 22.166 1.00 70.44 101 ALA A O 1
ATOM 755 N N . ALA A 1 102 ? -19.807 4.462 21.130 1.00 66.75 102 ALA A N 1
ATOM 756 C CA . ALA A 1 102 ? -19.215 4.888 19.855 1.00 66.75 102 ALA A CA 1
ATOM 757 C C . ALA A 1 102 ? -18.273 6.098 20.015 1.00 66.75 102 ALA A C 1
ATOM 759 O O . ALA A 1 102 ? -17.066 5.963 19.856 1.00 66.75 102 ALA A O 1
ATOM 760 N N . CYS A 1 103 ? -18.797 7.245 20.443 1.00 68.88 103 CYS A N 1
ATOM 761 C CA . CYS A 1 103 ? -18.417 7.756 21.750 1.00 68.88 103 CYS A CA 1
ATOM 762 C C . CYS A 1 103 ? -16.945 7.705 22.210 1.00 68.88 103 CYS A C 1
ATOM 764 O O . CYS A 1 103 ? -16.003 8.269 21.650 1.00 68.88 103 CYS A O 1
ATOM 766 N N . VAL A 1 104 ? -16.810 6.978 23.318 1.00 71.62 104 VAL A N 1
ATOM 767 C CA . VAL A 1 104 ? -15.566 6.585 23.971 1.00 71.62 104 VAL A CA 1
ATOM 768 C C . VAL A 1 104 ? -14.614 5.892 23.001 1.00 71.62 104 VAL A C 1
ATOM 770 O O . VAL A 1 104 ? -13.421 6.165 23.050 1.00 71.62 104 VAL A O 1
ATOM 773 N N . THR A 1 105 ? -15.115 5.047 22.097 1.00 73.12 105 THR A N 1
ATOM 774 C CA . THR A 1 105 ? -14.271 4.310 21.143 1.00 73.12 105 THR A CA 1
ATOM 775 C C . THR A 1 105 ? -13.549 5.258 20.185 1.00 73.12 105 THR A C 1
ATOM 777 O O . THR A 1 105 ? -12.340 5.131 19.993 1.00 73.12 105 THR A O 1
ATOM 780 N N . LEU A 1 106 ? -14.246 6.258 19.638 1.00 71.44 106 LEU A N 1
ATOM 781 C CA . LEU A 1 106 ? -13.656 7.277 18.764 1.00 71.44 106 LEU A CA 1
ATOM 782 C C . LEU A 1 106 ? -12.590 8.094 19.498 1.00 71.44 106 LEU A C 1
ATOM 784 O O . LEU A 1 106 ? -11.480 8.251 18.991 1.00 71.44 106 LEU A O 1
ATOM 788 N N . VAL A 1 107 ? -12.896 8.564 20.713 1.00 70.06 107 VAL A N 1
ATOM 789 C CA . VAL A 1 107 ? -11.941 9.331 21.532 1.00 70.06 107 VAL A CA 1
ATOM 790 C C . VAL A 1 107 ? -10.723 8.482 21.883 1.00 70.06 107 VAL A C 1
ATOM 792 O O . VAL A 1 107 ? -9.595 8.936 21.724 1.00 70.06 107 VAL A O 1
ATOM 795 N N . HIS A 1 108 ? -10.930 7.239 22.315 1.00 74.56 108 HIS A N 1
ATOM 796 C CA . HIS A 1 108 ? -9.851 6.321 22.661 1.00 74.56 108 HIS A CA 1
ATOM 797 C C . HIS A 1 108 ? -8.939 6.050 21.460 1.00 74.56 108 HIS A C 1
ATOM 799 O O . HIS A 1 108 ? -7.715 6.129 21.578 1.00 74.56 108 HIS A O 1
ATOM 805 N N . THR A 1 109 ? -9.523 5.792 20.288 1.00 72.94 109 THR A N 1
ATOM 806 C CA . THR A 1 109 ? -8.768 5.547 19.052 1.00 72.94 109 THR A CA 1
ATOM 807 C C . THR A 1 109 ? -7.968 6.788 18.654 1.00 72.94 109 THR A C 1
ATOM 809 O O . THR A 1 109 ? -6.761 6.693 18.437 1.00 72.94 109 THR A O 1
ATOM 812 N N . GLY A 1 110 ? -8.591 7.972 18.665 1.00 71.69 110 GLY A N 1
ATOM 813 C CA . GLY A 1 110 ? -7.916 9.236 18.358 1.00 71.69 110 GLY A CA 1
ATOM 814 C C . GLY A 1 110 ? -6.772 9.562 19.324 1.00 71.69 110 GLY A C 1
ATOM 815 O O . GLY A 1 110 ? -5.679 9.919 18.888 1.00 71.69 110 GLY A O 1
ATOM 816 N N . VAL A 1 111 ? -6.980 9.377 20.632 1.00 74.19 111 VAL A N 1
ATOM 817 C CA . VAL A 1 111 ? -5.940 9.589 21.655 1.00 74.19 111 VAL A CA 1
ATOM 818 C C . VAL A 1 111 ? -4.780 8.610 21.478 1.00 74.19 111 VAL A C 1
ATOM 820 O O . VAL A 1 111 ? -3.628 9.007 21.639 1.00 74.19 111 VAL A O 1
ATOM 823 N N . THR A 1 112 ? -5.059 7.354 21.124 1.00 77.44 112 THR A N 1
ATOM 824 C CA . THR A 1 112 ? -4.022 6.332 20.917 1.00 77.44 112 THR A CA 1
ATOM 825 C C . THR A 1 112 ? -3.143 6.673 19.714 1.00 77.44 112 THR A C 1
ATOM 827 O O . THR A 1 112 ? -1.918 6.658 19.833 1.00 77.44 112 THR A O 1
ATOM 830 N N . VAL A 1 113 ? -3.746 7.061 18.584 1.00 74.69 113 VAL A N 1
ATOM 831 C CA . VAL A 1 113 ? -2.995 7.493 17.392 1.00 74.69 113 VAL A CA 1
ATOM 832 C C . VAL A 1 113 ? -2.190 8.759 17.684 1.00 74.69 113 VAL A C 1
ATOM 834 O O . VAL A 1 113 ? -1.005 8.822 17.362 1.00 74.69 113 VAL A O 1
ATOM 837 N N . TYR A 1 114 ? -2.795 9.748 18.351 1.00 73.81 114 TYR A N 1
ATOM 838 C CA . TYR A 1 114 ? -2.106 10.988 18.703 1.00 73.81 114 TYR A CA 1
ATOM 839 C C . TYR A 1 114 ? -0.894 10.742 19.609 1.00 73.81 114 TYR A C 1
ATOM 841 O O . TYR A 1 114 ? 0.191 11.245 19.324 1.00 73.81 114 TYR A O 1
ATOM 849 N N . ARG A 1 115 ? -1.052 9.943 20.673 1.00 78.81 115 ARG A N 1
ATOM 850 C CA . ARG A 1 115 ? 0.056 9.595 21.576 1.00 78.81 115 ARG A CA 1
ATOM 851 C C . ARG A 1 115 ? 1.175 8.880 20.837 1.00 78.81 115 ARG A C 1
ATOM 853 O O . ARG A 1 115 ? 2.319 9.293 20.961 1.00 78.81 115 ARG A O 1
ATOM 860 N N . CYS A 1 116 ? 0.834 7.896 20.009 1.00 82.50 116 CYS A N 1
ATOM 861 C CA . CYS A 1 116 ? 1.817 7.175 19.209 1.00 82.50 116 CYS A CA 1
ATOM 862 C C . CYS A 1 116 ? 2.642 8.121 18.313 1.00 82.50 116 CYS A C 1
ATOM 864 O O . CYS A 1 116 ? 3.870 8.053 18.305 1.00 82.50 116 CYS A O 1
ATOM 866 N N . ASN A 1 117 ? 1.989 9.072 17.637 1.00 74.19 117 ASN A N 1
ATOM 867 C CA . ASN A 1 117 ? 2.676 10.060 16.801 1.00 74.19 117 ASN A CA 1
ATOM 868 C C . ASN A 1 117 ? 3.585 10.998 17.611 1.00 74.19 117 ASN A C 1
ATOM 870 O O . ASN A 1 117 ? 4.713 11.280 17.202 1.00 74.19 117 ASN A O 1
ATOM 874 N N . VAL A 1 118 ? 3.111 11.480 18.765 1.00 77.12 118 VAL A N 1
ATOM 875 C CA . VAL A 1 118 ? 3.897 12.355 19.650 1.00 77.12 118 VAL A CA 1
ATOM 876 C C . VAL A 1 118 ? 5.111 11.619 20.213 1.00 77.12 118 VAL A C 1
ATOM 878 O O . VAL A 1 118 ? 6.212 12.171 20.204 1.00 77.12 118 VAL A O 1
ATOM 881 N N . ASP A 1 119 ? 4.933 10.379 20.663 1.00 79.56 119 ASP A N 1
ATOM 882 C CA . ASP A 1 119 ? 6.008 9.570 21.234 1.00 79.56 119 ASP A CA 1
ATOM 883 C C . ASP A 1 119 ? 7.068 9.239 20.182 1.00 79.56 119 ASP A C 1
ATOM 885 O O . ASP A 1 119 ? 8.262 9.387 20.451 1.00 79.56 119 ASP A O 1
ATOM 889 N N . ARG A 1 120 ? 6.654 8.899 18.954 1.00 78.69 120 ARG A N 1
ATOM 890 C CA . ARG A 1 120 ? 7.572 8.712 17.823 1.00 78.69 120 ARG A CA 1
ATOM 891 C C . ARG A 1 120 ? 8.372 9.979 17.529 1.00 78.69 120 ARG A C 1
ATOM 893 O O . ARG A 1 120 ? 9.591 9.920 17.401 1.00 78.69 120 ARG A O 1
ATOM 900 N N . SER A 1 121 ? 7.705 11.134 17.453 1.00 73.81 121 SER A N 1
ATOM 901 C CA . SER A 1 121 ? 8.375 12.405 17.152 1.00 73.81 121 SER A CA 1
ATOM 902 C C . SER A 1 121 ? 9.370 12.815 18.237 1.00 73.81 121 SER A C 1
ATOM 904 O O . SER A 1 121 ? 10.411 13.380 17.914 1.00 73.81 121 SER A O 1
ATOM 906 N N . ARG A 1 122 ? 9.062 12.561 19.514 1.00 78.94 122 ARG A N 1
ATOM 907 C CA . ARG A 1 122 ? 9.952 12.895 20.636 1.00 78.94 122 ARG A CA 1
ATOM 908 C C . ARG A 1 122 ? 11.155 11.963 20.732 1.00 78.94 122 ARG A C 1
ATOM 910 O O . ARG A 1 122 ? 12.207 12.393 21.192 1.00 78.94 122 ARG A O 1
ATOM 917 N N . ASN A 1 123 ? 11.008 10.721 20.276 1.00 85.12 123 ASN A N 1
ATOM 918 C CA . ASN A 1 123 ? 12.007 9.670 20.442 1.00 85.12 123 ASN A CA 1
ATOM 919 C C . ASN A 1 123 ? 12.651 9.226 19.120 1.00 85.12 123 ASN A C 1
ATOM 921 O O . ASN A 1 123 ? 13.159 8.113 19.047 1.00 85.12 123 ASN A O 1
ATOM 925 N N . ALA A 1 124 ? 12.672 10.079 18.089 1.00 79.69 124 ALA A N 1
ATOM 926 C CA . ALA A 1 124 ? 13.149 9.720 16.748 1.00 79.69 124 ALA A CA 1
ATOM 927 C C . ALA A 1 124 ? 14.547 9.063 16.738 1.00 79.69 124 ALA A C 1
ATOM 929 O O . ALA A 1 124 ? 14.743 8.036 16.102 1.00 79.69 124 ALA A O 1
ATOM 930 N N . ALA A 1 125 ? 15.504 9.580 17.517 1.00 82.00 125 ALA A N 1
ATOM 931 C CA . ALA A 1 125 ? 16.844 8.987 17.594 1.00 82.00 125 ALA A CA 1
ATOM 932 C C . ALA A 1 125 ? 16.854 7.588 18.243 1.00 82.00 125 ALA A C 1
ATOM 934 O O . ALA A 1 125 ? 17.580 6.699 17.802 1.00 82.00 125 ALA A O 1
ATOM 935 N N . ALA A 1 126 ? 16.043 7.373 19.285 1.00 84.88 126 ALA A N 1
ATOM 936 C CA . ALA A 1 126 ? 15.896 6.054 19.903 1.00 84.88 126 ALA A CA 1
ATOM 937 C C . ALA A 1 126 ? 15.172 5.079 18.962 1.00 84.88 126 ALA A C 1
ATOM 939 O O . ALA A 1 126 ? 15.525 3.904 18.898 1.00 84.88 126 ALA A O 1
ATOM 940 N N . HIS A 1 127 ? 14.211 5.594 18.195 1.00 82.75 127 HIS A N 1
ATOM 941 C CA . HIS A 1 127 ? 13.453 4.863 17.187 1.00 82.75 127 HIS A CA 1
ATOM 942 C C . HIS A 1 127 ? 14.340 4.355 16.044 1.00 82.75 127 HIS A C 1
ATOM 944 O O . HIS A 1 127 ? 14.230 3.196 15.648 1.00 82.75 127 HIS A O 1
ATOM 950 N N . ASP A 1 128 ? 15.288 5.169 15.575 1.00 80.94 128 ASP A N 1
ATOM 951 C CA . ASP A 1 128 ? 16.268 4.756 14.563 1.00 80.94 128 ASP A CA 1
ATOM 952 C C . ASP A 1 128 ? 17.187 3.639 15.079 1.00 80.94 128 ASP A C 1
ATOM 954 O O . ASP A 1 128 ? 17.464 2.666 14.371 1.00 80.94 128 ASP A O 1
ATOM 958 N N . ILE A 1 129 ? 17.647 3.749 16.331 1.00 85.69 129 ILE A N 1
ATOM 959 C CA . ILE A 1 129 ? 18.467 2.713 16.978 1.00 85.69 129 ILE A CA 1
ATOM 960 C C . ILE A 1 129 ? 17.667 1.413 17.112 1.00 85.69 129 ILE A C 1
ATOM 962 O O . ILE A 1 129 ? 18.177 0.339 16.787 1.00 85.69 129 ILE A O 1
ATOM 966 N N . GLU A 1 130 ? 16.418 1.500 17.570 1.00 86.62 130 GLU A N 1
ATOM 967 C CA . GLU A 1 130 ? 15.535 0.344 17.711 1.00 86.62 130 GLU A CA 1
ATOM 968 C C . GLU A 1 130 ? 15.250 -0.312 16.355 1.00 86.62 130 GLU A C 1
ATOM 970 O O . GLU A 1 130 ? 15.336 -1.533 16.243 1.00 86.62 130 GLU A O 1
ATOM 975 N N . THR A 1 131 ? 15.010 0.481 15.312 1.00 87.81 131 THR A N 1
ATOM 976 C CA . THR A 1 131 ? 14.769 -0.014 13.950 1.00 87.81 131 THR A CA 1
ATOM 977 C C . THR A 1 131 ? 15.976 -0.784 13.419 1.00 87.81 131 THR A C 1
ATOM 979 O O . THR A 1 131 ? 15.829 -1.904 12.931 1.00 87.81 131 THR A O 1
ATOM 982 N N . ARG A 1 132 ? 17.193 -0.244 13.582 1.00 86.06 132 ARG A N 1
ATOM 983 C CA . ARG A 1 132 ? 18.430 -0.944 13.191 1.00 86.06 132 ARG A CA 1
ATOM 984 C C . ARG A 1 132 ? 18.644 -2.232 13.981 1.00 86.06 132 ARG A C 1
ATOM 986 O O . ARG A 1 132 ? 19.117 -3.214 13.420 1.00 86.06 132 ARG A O 1
ATOM 993 N N . ARG A 1 133 ? 18.308 -2.231 15.274 1.00 90.44 133 ARG A N 1
ATOM 994 C CA . ARG A 1 133 ? 18.453 -3.403 16.146 1.00 90.44 133 ARG A CA 1
ATOM 995 C C . ARG A 1 133 ? 17.451 -4.504 15.805 1.00 90.44 133 ARG A C 1
ATOM 997 O O . ARG A 1 133 ? 17.816 -5.674 15.806 1.00 90.44 133 ARG A O 1
ATOM 1004 N N . ASN A 1 134 ? 16.200 -4.129 15.566 1.00 91.38 134 ASN A N 1
ATOM 1005 C CA . ASN A 1 134 ? 15.099 -5.066 15.381 1.00 91.38 134 ASN A CA 1
ATOM 1006 C C . ASN A 1 134 ? 14.946 -5.518 13.924 1.00 91.38 134 ASN A C 1
ATOM 1008 O O . ASN A 1 134 ? 14.327 -6.547 13.682 1.00 91.38 134 ASN A O 1
ATOM 1012 N N . GLY A 1 135 ? 15.466 -4.751 12.961 1.00 90.56 135 GLY A N 1
ATOM 1013 C CA . GLY A 1 135 ? 15.290 -5.001 11.528 1.00 90.56 135 GLY A CA 1
ATOM 1014 C C . GLY A 1 135 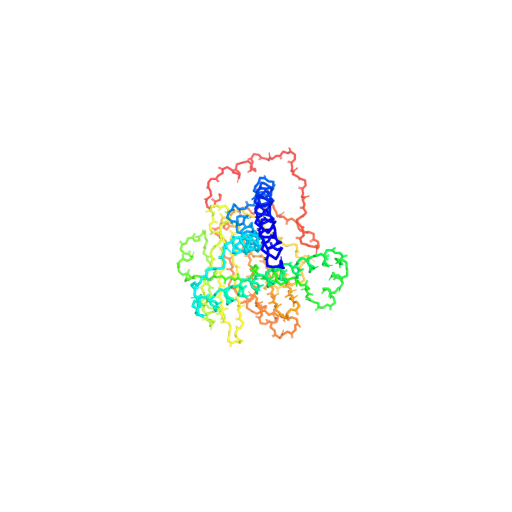? 13.923 -4.578 10.977 1.00 90.56 135 GLY A C 1
ATOM 1015 O O . GLY A 1 135 ? 13.647 -4.814 9.804 1.00 90.56 135 GLY A O 1
ATOM 1016 N N . TYR A 1 136 ? 13.073 -3.956 11.798 1.00 93.25 136 TYR A N 1
ATOM 1017 C CA . TYR A 1 136 ? 11.778 -3.402 11.407 1.00 93.25 136 TYR A CA 1
ATOM 1018 C C . TYR A 1 136 ? 11.470 -2.128 12.195 1.00 93.25 136 TYR A C 1
ATOM 1020 O O . TYR A 1 136 ? 11.919 -1.952 13.330 1.00 93.25 136 TYR A O 1
ATOM 1028 N N . GLU A 1 137 ? 10.679 -1.248 11.592 1.00 91.75 137 GLU A N 1
ATOM 1029 C CA . GLU A 1 137 ? 10.228 -0.002 12.185 1.00 91.75 137 GLU A CA 1
ATOM 1030 C C . GLU A 1 137 ? 8.919 -0.210 12.956 1.00 91.75 137 GLU A C 1
ATOM 1032 O O . GLU A 1 137 ? 7.949 -0.769 12.440 1.00 91.75 137 GLU A O 1
ATOM 1037 N N . ARG A 1 138 ? 8.850 0.291 14.193 1.00 91.50 138 ARG A N 1
ATOM 1038 C CA . ARG A 1 138 ? 7.579 0.358 14.924 1.00 91.50 138 ARG A CA 1
ATOM 1039 C C . ARG A 1 138 ? 6.729 1.521 14.426 1.00 91.50 138 ARG A C 1
ATOM 1041 O O . ARG A 1 138 ? 7.184 2.663 14.349 1.00 91.50 138 ARG A O 1
ATOM 1048 N N . VAL A 1 139 ? 5.481 1.253 14.075 1.00 90.00 139 VAL A N 1
ATOM 1049 C CA . VAL A 1 139 ? 4.602 2.262 13.477 1.00 90.00 139 VAL A CA 1
ATOM 1050 C C . VAL A 1 139 ? 3.292 2.396 14.228 1.00 90.00 139 VAL A C 1
ATOM 1052 O O . VAL A 1 139 ? 2.897 1.521 15.000 1.00 90.00 139 VAL A O 1
ATOM 1055 N N . CYS A 1 140 ? 2.604 3.511 14.013 1.00 90.06 140 CYS A N 1
ATOM 1056 C CA . CYS A 1 140 ? 1.261 3.672 14.534 1.00 90.06 140 CYS A CA 1
ATOM 1057 C C . CYS A 1 140 ? 0.291 2.854 13.672 1.00 90.06 140 CYS A C 1
ATOM 1059 O O . CYS A 1 140 ? 0.490 2.765 12.462 1.00 90.06 140 CYS A O 1
ATOM 1061 N N . PRO A 1 141 ? -0.791 2.285 14.238 1.00 85.69 141 PRO A N 1
ATOM 1062 C CA . PRO A 1 141 ? -1.725 1.462 13.464 1.00 85.69 141 PRO A CA 1
ATOM 1063 C C . PRO A 1 141 ? -2.254 2.147 12.193 1.00 85.69 141 PRO A C 1
ATOM 1065 O O . PRO A 1 141 ? -2.402 1.505 11.161 1.00 85.69 141 PRO A O 1
ATOM 1068 N N . GLY A 1 142 ? -2.473 3.467 12.243 1.00 83.75 142 GLY A N 1
ATOM 1069 C CA . GLY A 1 142 ? -2.920 4.245 11.084 1.00 83.75 142 GLY A CA 1
ATOM 1070 C C . GLY A 1 142 ? -1.915 4.307 9.926 1.00 83.75 142 GLY A C 1
ATOM 1071 O O . GLY A 1 142 ? -2.337 4.468 8.785 1.00 83.75 142 GLY A O 1
ATOM 1072 N N . ASP A 1 143 ? -0.616 4.127 10.183 1.00 86.06 143 ASP A N 1
ATOM 1073 C CA . ASP A 1 143 ? 0.420 4.154 9.140 1.00 86.06 143 ASP A CA 1
ATOM 1074 C C . ASP A 1 143 ? 0.341 2.926 8.226 1.00 86.06 143 ASP A C 1
ATOM 1076 O O . ASP A 1 143 ? 0.700 3.001 7.050 1.00 86.06 143 ASP A O 1
ATOM 1080 N N . LEU A 1 144 ? -0.155 1.801 8.755 1.00 91.38 144 LEU A N 1
ATOM 1081 C CA . LEU A 1 144 ? -0.366 0.576 7.984 1.00 91.38 144 LEU A CA 1
ATOM 1082 C C . LEU A 1 144 ? -1.575 0.688 7.047 1.00 91.38 144 LEU A C 1
ATOM 1084 O O . LEU A 1 144 ? -1.593 0.047 5.999 1.00 91.38 144 LEU A O 1
ATOM 1088 N N . GLY A 1 145 ? -2.537 1.561 7.364 1.00 86.75 145 GLY A N 1
ATOM 1089 C CA . GLY A 1 145 ? -3.773 1.725 6.594 1.00 86.75 145 GLY A CA 1
ATOM 1090 C C . GLY A 1 145 ? -3.555 2.122 5.128 1.00 86.75 145 GLY A C 1
ATOM 1091 O O . GLY A 1 145 ? -4.401 1.841 4.288 1.00 86.75 145 GLY A O 1
ATOM 1092 N N . ARG A 1 146 ? -2.401 2.709 4.772 1.00 84.06 146 ARG A N 1
ATOM 1093 C CA . ARG A 1 146 ? -2.059 3.011 3.366 1.00 84.06 146 ARG A CA 1
ATOM 1094 C C . ARG A 1 146 ? -1.822 1.761 2.505 1.00 84.06 146 ARG A C 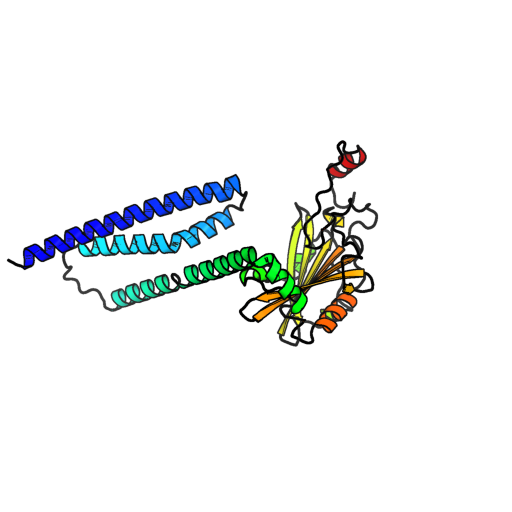1
ATOM 1096 O O . ARG A 1 146 ? -1.872 1.857 1.283 1.00 84.06 146 ARG A O 1
ATOM 1103 N N . PHE A 1 147 ? -1.548 0.616 3.129 1.00 90.88 147 PHE A N 1
ATOM 1104 C CA . PHE A 1 147 ? -1.347 -0.671 2.455 1.00 90.88 147 PHE A CA 1
ATOM 1105 C C . PHE A 1 147 ? -2.623 -1.513 2.399 1.00 90.88 147 PHE A C 1
ATOM 1107 O O . PHE A 1 147 ? -2.670 -2.497 1.660 1.00 90.88 147 PHE A O 1
ATOM 1114 N N . GLU A 1 148 ? -3.663 -1.119 3.138 1.00 89.94 148 GLU A N 1
ATOM 1115 C CA . GLU A 1 148 ? -4.983 -1.729 3.054 1.00 89.94 148 GLU A CA 1
ATOM 1116 C C . GLU A 1 148 ? -5.682 -1.239 1.783 1.00 89.94 148 GLU A C 1
ATOM 1118 O O . GLU A 1 148 ? -6.025 -0.064 1.626 1.00 89.94 148 GLU A O 1
ATOM 1123 N N . MET A 1 149 ? -5.882 -2.153 0.834 1.00 89.88 149 MET A N 1
ATOM 1124 C CA . MET A 1 149 ? -6.455 -1.827 -0.466 1.00 89.88 149 MET A CA 1
ATOM 1125 C C . MET A 1 149 ? -7.771 -2.552 -0.702 1.00 89.88 149 MET A C 1
ATOM 1127 O O . MET A 1 149 ? -7.904 -3.754 -0.496 1.00 89.88 149 MET A O 1
ATOM 1131 N N . SER A 1 150 ? -8.749 -1.798 -1.199 1.00 92.50 150 SER A N 1
ATOM 1132 C CA . SER A 1 150 ? -9.960 -2.360 -1.790 1.00 92.50 150 SER A CA 1
ATOM 1133 C C . SER A 1 150 ? -9.735 -2.592 -3.281 1.00 92.50 150 SER A C 1
ATOM 1135 O O . SER A 1 150 ? -9.355 -1.670 -4.008 1.00 92.50 150 SER A O 1
ATOM 1137 N N . PHE A 1 151 ? -9.991 -3.815 -3.735 1.00 95.00 151 PHE A N 1
ATOM 1138 C CA . PHE A 1 151 ? -9.765 -4.233 -5.114 1.00 95.00 151 PHE A CA 1
ATOM 1139 C C . PHE A 1 151 ? -11.078 -4.363 -5.894 1.00 95.00 151 PHE A C 1
ATOM 1141 O O . PHE A 1 151 ? -12.145 -4.622 -5.340 1.00 95.00 151 PHE A O 1
ATOM 1148 N N . ARG A 1 152 ? -10.989 -4.168 -7.211 1.00 95.06 152 ARG A N 1
ATOM 1149 C CA . ARG A 1 152 ? -12.066 -4.392 -8.188 1.00 95.06 152 ARG A CA 1
ATOM 1150 C C . ARG A 1 152 ? -11.637 -5.456 -9.202 1.00 95.06 152 ARG A C 1
ATOM 1152 O O . ARG A 1 152 ? -10.437 -5.689 -9.334 1.00 95.06 152 ARG A O 1
ATOM 1159 N N . PRO A 1 153 ? -12.556 -6.068 -9.971 1.00 94.44 153 PRO A N 1
ATOM 1160 C CA . PRO A 1 153 ? -12.182 -7.026 -11.013 1.00 94.44 153 PRO A CA 1
ATOM 1161 C C . PRO A 1 153 ? -11.098 -6.474 -11.953 1.00 94.44 153 PRO A C 1
ATOM 1163 O O . PRO A 1 153 ? -11.241 -5.366 -12.479 1.00 94.44 153 PRO A O 1
ATOM 1166 N N . ILE A 1 154 ? -10.017 -7.231 -12.165 1.00 92.00 154 ILE A N 1
ATOM 1167 C CA . ILE A 1 154 ? -8.782 -6.742 -12.810 1.00 92.00 154 ILE A CA 1
ATOM 1168 C C . ILE A 1 154 ? -9.002 -6.226 -14.243 1.00 92.00 154 ILE A C 1
ATOM 1170 O O . ILE A 1 154 ? -8.414 -5.225 -14.651 1.00 92.00 154 ILE A O 1
ATOM 1174 N N . GLU A 1 155 ? -9.919 -6.836 -14.990 1.00 90.94 155 GLU A N 1
ATOM 1175 C CA . GLU A 1 155 ? -10.285 -6.428 -16.354 1.00 90.94 155 GLU A CA 1
ATOM 1176 C C . GLU A 1 155 ? -10.925 -5.032 -16.410 1.00 90.94 155 GLU A C 1
ATOM 1178 O O . GLU A 1 155 ? -10.829 -4.316 -17.407 1.00 90.94 155 GLU A O 1
ATOM 1183 N N . SER A 1 156 ? -11.617 -4.615 -15.344 1.00 90.50 156 SER A N 1
ATOM 1184 C CA . SER A 1 156 ? -12.222 -3.275 -15.264 1.00 90.50 156 SER A CA 1
ATOM 1185 C C . SER A 1 156 ? -11.185 -2.172 -15.031 1.00 90.50 156 SER A C 1
ATOM 1187 O O . SER A 1 156 ? -11.422 -1.011 -15.359 1.00 90.50 156 SER A O 1
ATOM 1189 N N . VAL A 1 157 ? -10.039 -2.554 -14.474 1.00 90.31 157 VAL A N 1
ATOM 1190 C CA . VAL A 1 157 ? -8.965 -1.679 -14.001 1.00 90.31 157 VAL A CA 1
ATOM 1191 C C . VAL A 1 157 ? -7.924 -1.499 -15.106 1.00 90.31 157 VAL A C 1
ATOM 1193 O O . VAL A 1 157 ? -7.564 -0.376 -15.444 1.00 90.31 157 VAL A O 1
ATOM 1196 N N . THR A 1 158 ? -7.511 -2.595 -15.740 1.00 89.69 158 THR A N 1
ATOM 1197 C CA . THR A 1 158 ? -6.429 -2.611 -16.739 1.00 89.69 158 THR A CA 1
ATOM 1198 C C . THR A 1 158 ? -6.780 -1.934 -18.063 1.00 89.69 158 THR A C 1
ATOM 1200 O O . THR A 1 158 ? -5.906 -1.336 -18.680 1.00 89.69 158 THR A O 1
ATOM 1203 N N . ARG A 1 159 ? -8.057 -1.921 -18.471 1.00 87.94 159 ARG A N 1
ATOM 1204 C CA . ARG A 1 159 ? -8.516 -1.292 -19.731 1.00 87.94 159 ARG A CA 1
ATOM 1205 C C . ARG A 1 159 ? -8.232 0.208 -19.859 1.00 87.94 159 ARG A C 1
ATOM 1207 O O . ARG A 1 159 ? -8.331 0.739 -20.958 1.00 87.94 159 ARG A O 1
ATOM 1214 N N . LYS A 1 160 ? -7.961 0.898 -18.750 1.00 84.38 160 LYS A N 1
ATOM 1215 C CA . LYS A 1 160 ? -7.739 2.352 -18.720 1.00 84.38 160 LYS A CA 1
ATOM 1216 C C . LYS A 1 160 ? -6.276 2.734 -18.510 1.00 84.38 160 LYS A C 1
ATOM 1218 O O . LYS A 1 160 ? -5.997 3.921 -18.411 1.00 84.38 160 LYS A O 1
ATOM 1223 N N . LEU A 1 161 ? -5.376 1.760 -18.382 1.00 93.56 161 LEU A N 1
ATOM 1224 C CA . LEU A 1 161 ? -3.971 2.028 -18.103 1.00 93.56 161 LEU A CA 1
ATOM 1225 C C . LEU A 1 161 ? -3.268 2.595 -19.332 1.00 93.56 161 LEU A C 1
ATOM 1227 O O . LEU A 1 161 ? -3.502 2.159 -20.456 1.00 93.56 161 LEU A O 1
ATOM 1231 N N . ALA A 1 162 ? -2.359 3.534 -19.092 1.00 93.06 162 ALA A N 1
ATOM 1232 C CA . ALA A 1 162 ? -1.499 4.110 -20.122 1.00 93.06 162 ALA A CA 1
ATOM 1233 C C . ALA A 1 162 ? -0.298 3.210 -20.480 1.00 93.06 162 ALA A C 1
ATOM 1235 O O . ALA A 1 162 ? 0.562 3.600 -21.263 1.00 93.06 162 ALA A O 1
ATOM 1236 N N . PHE A 1 163 ? -0.215 2.014 -19.894 1.00 93.88 163 PHE A N 1
ATOM 1237 C CA . PHE A 1 163 ? 0.872 1.062 -20.079 1.00 93.88 163 PHE A CA 1
ATOM 1238 C C . PHE A 1 163 ? 0.363 -0.375 -19.951 1.00 93.88 163 PHE A C 1
ATOM 1240 O O . PHE A 1 163 ? -0.682 -0.628 -19.349 1.00 93.88 163 PHE A O 1
ATOM 1247 N N . GLN A 1 164 ? 1.141 -1.326 -20.468 1.00 94.56 164 GLN A N 1
ATOM 1248 C CA . GLN A 1 164 ? 0.868 -2.748 -20.293 1.00 94.56 164 GLN A CA 1
ATOM 1249 C C . GLN A 1 164 ? 1.440 -3.239 -18.945 1.00 94.56 164 GLN A C 1
ATOM 1251 O O . GLN A 1 164 ? 2.654 -3.122 -18.715 1.00 94.56 164 GLN A O 1
ATOM 1256 N N . PRO A 1 165 ? 0.613 -3.794 -18.037 1.00 95.81 165 PRO A N 1
ATOM 1257 C CA . PRO A 1 165 ? 1.103 -4.435 -16.817 1.00 95.81 165 PRO A CA 1
ATOM 1258 C C . PRO A 1 165 ? 1.991 -5.641 -17.129 1.00 95.81 165 PRO A C 1
ATOM 1260 O O . PRO A 1 165 ? 1.797 -6.308 -18.146 1.00 95.81 165 PRO A O 1
ATOM 1263 N N . ILE A 1 166 ? 2.920 -5.958 -16.226 1.00 96.12 166 ILE A N 1
ATOM 1264 C CA . ILE A 1 166 ? 3.761 -7.158 -16.309 1.00 96.12 166 ILE A CA 1
ATOM 1265 C C . ILE A 1 166 ? 2.861 -8.395 -16.400 1.00 96.12 166 ILE A C 1
ATOM 1267 O O . ILE A 1 166 ? 1.989 -8.604 -15.544 1.00 96.12 166 ILE A O 1
ATOM 1271 N N . ASP A 1 167 ? 3.093 -9.224 -17.417 1.00 95.81 167 ASP A N 1
ATOM 1272 C CA . ASP A 1 167 ? 2.413 -10.507 -17.569 1.00 95.81 167 ASP A CA 1
ATOM 1273 C C . ASP A 1 167 ? 2.848 -11.474 -16.459 1.00 95.81 167 ASP A C 1
ATOM 1275 O O . ASP A 1 167 ? 4.033 -11.737 -16.259 1.00 95.81 167 ASP A O 1
ATOM 1279 N N . LEU A 1 168 ? 1.870 -11.992 -15.719 1.00 97.00 168 LEU A N 1
ATOM 1280 C CA . LEU A 1 168 ? 2.093 -12.900 -14.595 1.00 97.00 168 LEU A CA 1
ATOM 1281 C C . LEU A 1 168 ? 1.780 -14.358 -14.932 1.00 97.00 168 LEU A C 1
ATOM 1283 O O . LEU A 1 168 ? 1.983 -15.217 -14.074 1.00 97.00 168 LEU A O 1
ATOM 1287 N N . THR A 1 169 ? 1.318 -14.651 -16.150 1.00 96.00 169 THR A N 1
ATOM 1288 C CA . THR A 1 169 ? 0.807 -15.971 -16.557 1.00 96.00 169 THR A CA 1
ATOM 1289 C C . THR A 1 169 ? 1.822 -17.095 -16.333 1.00 96.00 169 THR A C 1
ATOM 1291 O O . THR A 1 169 ? 1.454 -18.204 -15.948 1.00 96.00 169 THR A O 1
ATOM 1294 N N . HIS A 1 170 ? 3.115 -16.804 -16.498 1.00 96.62 170 HIS A N 1
ATOM 1295 C CA . HIS A 1 170 ? 4.207 -17.770 -16.338 1.00 96.62 170 HIS A CA 1
ATOM 1296 C C . HIS A 1 170 ? 5.023 -17.566 -15.055 1.00 96.62 170 HIS A C 1
ATOM 1298 O O . HIS A 1 170 ? 6.183 -17.962 -14.974 1.00 96.62 170 HIS A O 1
ATOM 1304 N N . THR A 1 171 ? 4.413 -16.960 -14.038 1.00 97.75 171 THR A N 1
ATOM 1305 C CA . THR A 1 171 ? 5.045 -16.682 -12.743 1.00 97.75 171 THR A CA 1
ATOM 1306 C C . THR A 1 171 ? 4.315 -17.420 -11.614 1.00 97.75 171 THR A C 1
ATOM 1308 O O . THR A 1 171 ? 3.171 -17.851 -11.792 1.00 97.75 171 THR A O 1
ATOM 1311 N N . PRO A 1 172 ? 4.911 -17.546 -10.414 1.00 97.62 172 PRO A N 1
ATOM 1312 C CA . PRO A 1 172 ? 4.216 -18.083 -9.247 1.00 97.62 172 PRO A CA 1
ATOM 1313 C C . PRO A 1 172 ? 2.914 -17.345 -8.893 1.00 97.62 172 PRO A C 1
ATOM 1315 O O . PRO A 1 172 ? 2.019 -17.967 -8.323 1.00 97.62 172 PRO A O 1
ATOM 1318 N N . PHE A 1 173 ? 2.770 -16.064 -9.264 1.00 97.94 173 PHE A N 1
ATOM 1319 C CA . PHE A 1 173 ? 1.559 -15.277 -9.003 1.00 97.94 173 PHE A CA 1
ATOM 1320 C C . PHE A 1 173 ? 0.305 -15.876 -9.645 1.00 97.94 173 PHE A C 1
ATOM 1322 O O . PHE A 1 173 ? -0.777 -15.758 -9.076 1.00 97.94 173 PHE A O 1
ATOM 1329 N N . ALA A 1 174 ? 0.438 -16.571 -10.782 1.00 96.44 174 ALA A N 1
ATOM 1330 C CA . ALA A 1 174 ? -0.683 -17.228 -11.459 1.00 96.44 174 ALA A CA 1
ATOM 1331 C C . ALA A 1 174 ? -1.345 -18.337 -10.618 1.00 96.44 174 ALA A C 1
ATOM 1333 O O . ALA A 1 174 ? -2.431 -18.800 -10.956 1.00 96.44 174 ALA A O 1
ATOM 1334 N N . ARG A 1 175 ? -0.697 -18.783 -9.532 1.00 96.25 175 ARG A N 1
ATOM 1335 C CA . ARG A 1 175 ? -1.210 -19.819 -8.622 1.00 96.25 175 ARG A CA 1
ATOM 1336 C C . ARG A 1 175 ? -1.962 -19.253 -7.417 1.00 96.25 175 ARG A C 1
ATOM 1338 O O . ARG A 1 175 ? -2.513 -20.031 -6.643 1.00 96.25 175 ARG A O 1
ATOM 1345 N N . PHE A 1 176 ? -1.926 -17.941 -7.207 1.00 97.88 176 PHE A N 1
ATOM 1346 C CA . PHE A 1 176 ? -2.567 -17.300 -6.062 1.00 97.88 176 PHE A CA 1
ATOM 1347 C C . PHE A 1 176 ? -4.005 -16.910 -6.389 1.00 97.88 176 PHE A C 1
ATOM 1349 O O . PHE A 1 176 ? -4.339 -16.655 -7.545 1.00 97.88 176 PHE A O 1
ATOM 1356 N N . GLU A 1 177 ? -4.858 -16.843 -5.368 1.00 97.88 177 GLU A N 1
ATOM 1357 C CA . GLU A 1 177 ? -6.229 -16.366 -5.547 1.00 97.88 177 GLU A CA 1
ATOM 1358 C C . GLU A 1 177 ? -6.188 -14.857 -5.856 1.00 97.88 177 GLU A C 1
ATOM 1360 O O . GLU A 1 177 ? -5.683 -14.082 -5.035 1.00 97.88 177 GLU A O 1
ATOM 1365 N N . PRO A 1 178 ? -6.686 -14.403 -7.019 1.00 97.50 178 PRO A N 1
ATOM 1366 C CA . PRO A 1 178 ? -6.660 -12.990 -7.362 1.00 97.50 178 PRO A CA 1
ATOM 1367 C C . PRO A 1 178 ? -7.727 -12.231 -6.567 1.00 97.50 178 PRO A C 1
ATOM 1369 O O . PRO A 1 178 ? -8.913 -12.540 -6.639 1.00 97.50 178 PRO A O 1
ATOM 1372 N N . LEU A 1 179 ? -7.318 -11.176 -5.863 1.00 97.56 179 LEU A N 1
ATOM 1373 C CA . LEU A 1 179 ? -8.233 -10.257 -5.173 1.00 97.56 179 LEU A CA 1
ATOM 1374 C C . LEU A 1 179 ? -8.743 -9.146 -6.104 1.00 97.56 179 LEU A C 1
ATOM 1376 O O . LEU A 1 179 ? -9.741 -8.493 -5.806 1.00 97.56 179 LEU A O 1
ATOM 1380 N N . GLY A 1 180 ? -8.073 -8.938 -7.241 1.00 97.25 180 GLY A N 1
ATOM 1381 C CA . GLY A 1 180 ? -8.410 -7.929 -8.244 1.00 97.25 180 GLY A CA 1
ATOM 1382 C C . GLY A 1 180 ? -7.331 -6.854 -8.373 1.00 97.25 180 GLY A C 1
ATOM 1383 O O . GLY A 1 180 ? -6.153 -7.108 -8.128 1.00 97.25 180 GLY A O 1
ATOM 1384 N N . GLY A 1 181 ? -7.726 -5.647 -8.779 1.00 96.50 181 GLY A N 1
ATOM 1385 C CA . GLY A 1 181 ? -6.818 -4.515 -8.911 1.00 96.50 181 GLY A CA 1
ATOM 1386 C C . GLY A 1 181 ? -7.416 -3.151 -8.576 1.00 96.50 181 GLY A C 1
ATOM 1387 O O . GLY A 1 181 ? -8.623 -2.994 -8.370 1.00 96.50 181 GLY A O 1
ATOM 1388 N N . ARG A 1 182 ? -6.541 -2.149 -8.527 1.00 95.88 182 ARG A N 1
ATOM 1389 C CA . ARG A 1 182 ? -6.850 -0.724 -8.348 1.00 95.88 182 ARG A CA 1
ATOM 1390 C C . ARG A 1 182 ? -5.924 0.084 -9.259 1.00 95.88 182 ARG A C 1
ATOM 1392 O O . ARG A 1 182 ? -4.769 -0.282 -9.416 1.00 95.88 182 ARG A O 1
ATOM 1399 N N . VAL A 1 183 ? -6.437 1.150 -9.868 1.00 95.81 183 VAL A N 1
ATOM 1400 C CA . VAL A 1 183 ? -5.638 2.105 -10.655 1.00 95.81 183 VAL A CA 1
ATOM 1401 C C . VAL A 1 183 ? -5.533 3.394 -9.868 1.00 95.81 183 VAL A C 1
ATOM 1403 O O . VAL A 1 183 ? -6.521 3.812 -9.259 1.00 95.81 183 VAL A O 1
ATOM 1406 N N . GLU A 1 184 ? -4.374 4.030 -9.946 1.00 94.38 184 GLU A N 1
ATOM 1407 C CA . GLU A 1 184 ? -4.196 5.429 -9.579 1.00 94.38 184 GLU A CA 1
ATOM 1408 C C . GLU A 1 184 ? -3.711 6.243 -10.778 1.00 94.38 184 GLU A C 1
ATOM 1410 O O . GLU A 1 184 ? -3.107 5.720 -11.720 1.00 94.38 184 GLU A O 1
ATOM 1415 N N . THR A 1 185 ? -4.053 7.527 -10.755 1.00 91.25 185 THR A N 1
ATOM 1416 C CA . THR A 1 185 ? -3.713 8.487 -11.800 1.00 91.25 185 THR A CA 1
ATOM 1417 C C . THR A 1 185 ? -2.710 9.494 -11.264 1.00 91.25 185 THR A C 1
ATOM 1419 O O . THR A 1 185 ? -2.907 10.057 -10.186 1.00 91.25 185 THR A O 1
ATOM 1422 N N . VAL A 1 186 ? -1.658 9.752 -12.033 1.00 86.12 186 VAL A N 1
ATOM 1423 C CA . VAL A 1 186 ? -0.733 10.858 -11.794 1.00 86.12 186 VAL A CA 1
ATOM 1424 C C . VAL A 1 186 ? -1.097 11.975 -12.764 1.00 86.12 186 VAL A C 1
ATOM 1426 O O . VAL A 1 186 ? -0.978 11.824 -13.981 1.00 86.12 186 VAL A O 1
ATOM 1429 N N . GLY A 1 187 ? -1.622 13.079 -12.226 1.00 86.00 187 GLY A N 1
ATOM 1430 C CA . GLY A 1 187 ? -2.384 14.028 -13.039 1.00 86.00 187 GLY A CA 1
ATOM 1431 C C . GLY A 1 187 ? -3.588 13.318 -13.662 1.00 86.00 187 GLY A C 1
ATOM 1432 O O . GLY A 1 187 ? -4.350 12.662 -12.951 1.00 86.00 187 GLY A O 1
ATOM 1433 N N . ASP A 1 188 ? -3.701 13.382 -14.988 1.00 87.25 188 ASP A N 1
ATOM 1434 C CA . ASP A 1 188 ? -4.772 12.731 -15.755 1.00 87.25 188 ASP A CA 1
ATOM 1435 C C . ASP A 1 188 ? -4.359 11.374 -16.362 1.00 87.25 188 ASP A C 1
ATOM 1437 O O . ASP A 1 188 ? -5.134 10.751 -17.091 1.00 87.25 188 ASP A O 1
ATOM 1441 N N . VAL A 1 189 ? -3.144 10.888 -16.076 1.00 89.88 189 VAL A N 1
ATOM 1442 C CA . VAL A 1 189 ? -2.603 9.654 -16.665 1.00 89.88 189 VAL A CA 1
ATOM 1443 C C . VAL A 1 189 ? -2.736 8.494 -15.687 1.00 89.88 189 VAL A C 1
ATOM 1445 O O . VAL A 1 189 ? -2.171 8.515 -14.597 1.00 89.88 189 VAL A O 1
ATOM 1448 N N . ALA A 1 190 ? -3.452 7.443 -16.084 1.00 94.56 190 ALA A N 1
ATOM 1449 C CA . ALA A 1 190 ? -3.548 6.184 -15.344 1.00 94.56 190 ALA A CA 1
ATOM 1450 C C . ALA A 1 190 ? -2.250 5.365 -15.479 1.00 94.56 190 ALA A C 1
ATOM 1452 O O . ALA A 1 190 ? -2.159 4.435 -16.285 1.00 94.56 190 ALA A O 1
ATOM 1453 N N . SER A 1 191 ? -1.236 5.751 -14.708 1.00 95.06 191 SER A N 1
ATOM 1454 C CA . SER A 1 191 ? 0.134 5.228 -14.765 1.00 95.06 191 SER A CA 1
ATOM 1455 C C . SER A 1 191 ? 0.499 4.305 -13.602 1.00 95.06 191 SER A C 1
ATOM 1457 O O . SER A 1 191 ? 1.601 3.760 -13.598 1.00 95.06 191 SER A O 1
ATOM 1459 N N . ILE A 1 192 ? -0.408 4.067 -12.648 1.00 96.19 192 ILE A N 1
ATOM 1460 C CA . ILE A 1 192 ? -0.168 3.180 -11.503 1.00 96.19 192 ILE A CA 1
ATOM 1461 C C . ILE A 1 192 ? -1.251 2.104 -11.438 1.00 96.19 192 ILE A C 1
ATOM 1463 O O . ILE A 1 192 ? -2.445 2.408 -11.482 1.00 96.19 192 ILE A O 1
ATOM 1467 N N . VAL A 1 193 ? -0.847 0.843 -11.282 1.00 97.50 193 VAL A N 1
ATOM 1468 C CA . VAL A 1 193 ? -1.753 -0.276 -11.001 1.00 97.50 193 VAL A CA 1
ATOM 1469 C C . VAL A 1 193 ? -1.297 -1.059 -9.780 1.00 97.50 193 VAL A C 1
ATOM 1471 O O . VAL A 1 193 ? -0.119 -1.351 -9.611 1.00 97.50 193 VAL A O 1
ATOM 1474 N N . TYR A 1 194 ? -2.267 -1.447 -8.963 1.00 97.81 194 TYR A N 1
ATOM 1475 C CA . TYR A 1 194 ? -2.130 -2.372 -7.849 1.00 97.81 194 TYR A CA 1
ATOM 1476 C C . TYR A 1 194 ? -2.865 -3.661 -8.184 1.00 97.81 194 TYR A C 1
ATOM 1478 O O . TYR A 1 194 ? -3.993 -3.612 -8.683 1.00 97.81 194 TYR A O 1
ATOM 1486 N N . ARG A 1 195 ? -2.255 -4.806 -7.889 1.00 97.94 195 ARG A N 1
ATOM 1487 C CA . ARG A 1 195 ? -2.821 -6.145 -8.082 1.00 97.94 195 ARG A CA 1
ATOM 1488 C C . ARG A 1 195 ? -2.708 -6.918 -6.777 1.00 97.94 195 ARG A C 1
ATOM 1490 O O . ARG A 1 195 ? -1.603 -7.101 -6.274 1.00 97.94 195 ARG A O 1
ATOM 1497 N N . GLY A 1 196 ? -3.848 -7.319 -6.225 1.00 98.12 196 GLY A N 1
ATOM 1498 C CA . GLY A 1 196 ? -3.925 -8.037 -4.956 1.00 98.12 196 GLY A CA 1
ATOM 1499 C C . GLY A 1 196 ? -4.044 -9.542 -5.161 1.00 98.12 196 GLY A C 1
ATOM 1500 O O . GLY A 1 196 ? -4.759 -9.995 -6.057 1.00 98.12 196 GLY A O 1
ATOM 1501 N N . PHE A 1 197 ? -3.391 -10.307 -4.295 1.00 98.31 197 PHE A N 1
ATOM 1502 C CA . PHE A 1 197 ? -3.376 -11.765 -4.305 1.00 98.31 197 PHE A CA 1
ATOM 1503 C C . PHE A 1 197 ? -3.499 -12.292 -2.877 1.00 98.31 197 PHE A C 1
ATOM 1505 O O . PHE A 1 197 ? -2.870 -11.754 -1.967 1.00 98.31 197 PHE A O 1
ATOM 1512 N N . ARG A 1 198 ? -4.264 -13.366 -2.681 1.00 98.06 198 ARG A N 1
ATOM 1513 C CA . ARG A 1 198 ? -4.253 -14.132 -1.433 1.00 98.06 198 ARG A CA 1
ATOM 1514 C C . ARG A 1 198 ? -3.362 -15.357 -1.589 1.00 98.06 198 ARG A C 1
ATOM 1516 O O . ARG A 1 198 ? -3.521 -16.151 -2.521 1.00 98.06 198 ARG A O 1
ATOM 1523 N N . LEU A 1 199 ? -2.400 -15.482 -0.683 1.00 97.19 199 LEU A N 1
ATOM 1524 C CA . LEU A 1 199 ? -1.466 -16.597 -0.629 1.00 97.19 199 LEU A CA 1
ATOM 1525 C C . LEU A 1 199 ? -2.123 -17.816 0.047 1.00 97.19 199 LEU A C 1
ATOM 1527 O O . LEU A 1 199 ? -3.076 -17.659 0.809 1.00 97.19 199 LEU A O 1
ATOM 1531 N N . PRO A 1 200 ? -1.605 -19.039 -0.185 1.00 95.56 200 PRO A N 1
ATOM 1532 C CA . PRO A 1 200 ? -2.140 -20.260 0.429 1.00 95.56 200 PRO A CA 1
ATOM 1533 C C . PRO A 1 200 ? -2.146 -20.285 1.965 1.00 95.56 200 PRO A C 1
ATOM 1535 O O . PRO A 1 200 ? -2.921 -21.022 2.560 1.00 95.56 200 PRO A O 1
ATOM 1538 N N . ASP A 1 201 ? -1.277 -19.505 2.603 1.00 94.62 201 ASP A N 1
ATOM 1539 C CA . ASP A 1 201 ? -1.173 -19.348 4.060 1.00 94.62 201 ASP A CA 1
ATOM 1540 C C . ASP A 1 201 ? -2.108 -18.259 4.617 1.00 94.62 201 ASP A C 1
ATOM 1542 O O . ASP A 1 201 ? -2.144 -18.036 5.823 1.00 94.62 201 ASP A O 1
ATOM 1546 N N . GLY A 1 202 ? -2.899 -17.612 3.757 1.00 96.19 202 GLY A N 1
ATOM 1547 C CA . GLY A 1 202 ? -3.889 -16.605 4.131 1.00 96.19 202 GLY A CA 1
ATOM 1548 C C . GLY A 1 202 ? -3.397 -15.162 4.038 1.00 96.19 202 GLY A C 1
ATOM 1549 O O . GLY A 1 202 ? -4.237 -14.262 4.056 1.00 96.19 202 GLY A O 1
ATOM 1550 N N . HIS A 1 203 ? -2.091 -14.937 3.868 1.00 96.94 203 HIS A N 1
ATOM 1551 C CA . HIS A 1 203 ? -1.528 -13.596 3.714 1.00 96.94 203 HIS A CA 1
ATOM 1552 C C . HIS A 1 203 ? -1.999 -12.911 2.429 1.00 96.94 203 HIS A C 1
ATOM 1554 O O . HIS A 1 203 ? -2.239 -13.547 1.395 1.00 96.94 203 HIS A O 1
ATOM 1560 N N . VAL A 1 204 ? -2.086 -11.587 2.478 1.00 97.69 204 VAL A N 1
ATOM 1561 C CA . VAL A 1 204 ? -2.377 -10.729 1.334 1.00 97.69 204 VAL A CA 1
ATOM 1562 C C . VAL A 1 204 ? -1.080 -10.146 0.792 1.00 97.69 204 VAL A C 1
ATOM 1564 O O . VAL A 1 204 ? -0.359 -9.421 1.472 1.00 97.69 204 VAL A O 1
ATOM 1567 N N . LEU A 1 205 ? -0.817 -10.424 -0.481 1.00 98.19 205 LEU A N 1
ATOM 1568 C CA . LEU A 1 205 ? 0.287 -9.865 -1.248 1.00 98.19 205 LEU A CA 1
ATOM 1569 C C . LEU A 1 205 ? -0.257 -8.856 -2.254 1.00 98.19 205 LEU A C 1
ATOM 1571 O O . LEU A 1 205 ? -1.200 -9.150 -2.988 1.00 98.19 205 LEU A O 1
ATOM 1575 N N . THR A 1 206 ? 0.365 -7.687 -2.340 1.00 98.44 206 THR A N 1
ATOM 1576 C CA . THR A 1 206 ? 0.025 -6.680 -3.346 1.00 98.44 206 THR A CA 1
ATOM 1577 C C . THR A 1 206 ? 1.244 -6.330 -4.179 1.00 98.44 206 THR A C 1
ATOM 1579 O O . THR A 1 206 ? 2.298 -6.003 -3.638 1.00 98.44 206 THR A O 1
ATOM 1582 N N . LEU A 1 207 ? 1.078 -6.385 -5.498 1.00 98.44 207 LEU A N 1
ATOM 1583 C CA . LEU A 1 207 ? 2.039 -5.914 -6.488 1.00 98.44 207 LEU A CA 1
ATOM 1584 C C . LEU A 1 207 ? 1.580 -4.554 -7.016 1.00 98.44 207 LEU A C 1
ATOM 1586 O O . LEU A 1 207 ? 0.499 -4.455 -7.596 1.00 98.44 207 LEU A O 1
ATOM 1590 N N . GLN A 1 208 ? 2.404 -3.529 -6.840 1.00 97.69 208 GLN A N 1
ATOM 1591 C CA . GLN A 1 208 ? 2.264 -2.243 -7.508 1.00 97.69 208 GLN A CA 1
ATOM 1592 C C . GLN A 1 208 ? 3.216 -2.172 -8.695 1.00 97.69 208 GLN A C 1
ATOM 1594 O O . GLN A 1 208 ? 4.395 -2.511 -8.588 1.00 97.69 208 GLN A O 1
ATOM 1599 N N . GLU A 1 209 ? 2.719 -1.620 -9.792 1.00 97.50 209 GLU A N 1
ATOM 1600 C CA . GLU A 1 209 ? 3.536 -1.156 -10.900 1.00 97.50 209 GLU A CA 1
ATOM 1601 C C . GLU A 1 209 ? 3.186 0.290 -11.214 1.00 97.50 209 GLU A C 1
ATOM 1603 O O . GLU A 1 209 ? 2.017 0.627 -11.404 1.00 97.50 209 GLU A O 1
ATOM 1608 N N . HIS A 1 210 ? 4.209 1.128 -11.298 1.00 95.38 210 HIS A N 1
ATOM 1609 C CA . HIS A 1 210 ? 4.105 2.514 -11.721 1.00 95.38 210 HIS A CA 1
ATOM 1610 C C . HIS A 1 210 ? 4.968 2.725 -12.963 1.00 95.38 210 HIS A C 1
ATOM 1612 O O . HIS A 1 210 ? 6.192 2.574 -12.922 1.00 95.38 210 HIS A O 1
ATOM 1618 N N . ASP A 1 211 ? 4.324 3.053 -14.081 1.00 93.88 211 ASP A N 1
ATOM 1619 C CA . ASP A 1 211 ? 4.999 3.418 -15.320 1.00 93.88 211 ASP A CA 1
ATOM 1620 C C . ASP A 1 211 ? 5.261 4.922 -15.390 1.00 93.88 211 ASP A C 1
ATOM 1622 O O . ASP A 1 211 ? 4.469 5.710 -15.910 1.00 93.88 211 ASP A O 1
ATOM 1626 N N . MET A 1 212 ? 6.438 5.300 -14.896 1.00 89.12 212 MET A N 1
ATOM 1627 C CA . MET A 1 212 ? 6.926 6.677 -14.898 1.00 89.12 212 MET A CA 1
ATOM 1628 C C . MET A 1 212 ? 7.257 7.190 -16.309 1.00 89.12 212 MET A C 1
ATOM 1630 O O . MET A 1 212 ? 7.588 8.361 -16.508 1.00 89.12 212 MET A O 1
ATOM 1634 N N . SER A 1 213 ? 7.252 6.317 -17.320 1.00 88.00 213 SER A N 1
ATOM 1635 C CA . SER A 1 213 ? 7.364 6.754 -18.710 1.00 88.00 213 SER A CA 1
ATOM 1636 C C . SER A 1 213 ? 6.057 7.314 -19.253 1.00 88.00 213 SER A C 1
ATOM 1638 O O . SER A 1 213 ? 6.100 8.295 -19.984 1.00 88.00 213 SER A O 1
ATOM 1640 N N . ALA A 1 214 ? 4.916 6.793 -18.800 1.00 88.94 214 ALA A N 1
ATOM 1641 C CA . ALA A 1 214 ? 3.603 7.247 -19.245 1.00 88.94 214 ALA A CA 1
ATOM 1642 C C . ALA A 1 214 ? 3.209 8.619 -18.667 1.00 88.94 214 ALA A C 1
ATOM 1644 O O . ALA A 1 214 ? 2.635 9.453 -19.366 1.00 88.94 214 ALA A O 1
ATOM 1645 N N . ASP A 1 215 ? 3.512 8.878 -17.392 1.00 86.38 215 ASP A N 1
ATOM 1646 C CA . ASP A 1 215 ? 3.186 10.155 -16.732 1.00 86.38 215 ASP A CA 1
ATOM 1647 C C . ASP A 1 215 ? 4.357 11.153 -16.699 1.00 86.38 215 ASP A C 1
ATOM 1649 O O . ASP A 1 215 ? 4.181 12.325 -16.363 1.00 86.38 215 ASP A O 1
ATOM 1653 N N . GLY A 1 216 ? 5.551 10.706 -17.097 1.00 78.69 216 GLY A N 1
ATOM 1654 C CA . GLY A 1 216 ? 6.807 11.453 -17.107 1.00 78.69 216 GLY A CA 1
ATOM 1655 C C . GLY A 1 216 ? 7.311 11.917 -15.740 1.00 78.69 216 GLY A C 1
ATOM 1656 O O . GLY A 1 216 ? 8.095 12.869 -15.683 1.00 78.69 216 GLY A O 1
ATOM 1657 N N . VAL A 1 217 ? 6.897 11.252 -14.659 1.00 81.44 217 VAL A N 1
ATOM 1658 C CA . VAL A 1 217 ? 7.593 11.307 -13.368 1.00 81.44 217 VAL A CA 1
ATOM 1659 C C . VAL A 1 217 ? 8.986 10.673 -13.514 1.00 81.44 217 VAL A C 1
ATOM 1661 O O . VAL A 1 217 ? 9.295 9.970 -14.478 1.00 81.44 217 VAL A O 1
ATOM 1664 N N . SER A 1 218 ? 9.877 10.949 -12.566 1.00 71.25 218 SER A N 1
ATOM 1665 C CA . SER A 1 218 ? 11.122 10.204 -12.398 1.00 71.25 218 SER A CA 1
ATOM 1666 C C . SER A 1 218 ? 11.322 9.831 -10.937 1.00 71.25 218 SER A C 1
ATOM 1668 O O . SER A 1 218 ? 11.114 10.631 -10.029 1.00 71.25 218 SER A O 1
ATOM 1670 N N . SER A 1 219 ? 11.783 8.606 -10.725 1.00 69.62 219 SER A N 1
ATOM 1671 C CA . SER A 1 219 ? 12.294 8.115 -9.454 1.00 69.62 219 SER A CA 1
ATOM 1672 C C . SER A 1 219 ? 13.530 7.285 -9.750 1.00 69.62 219 SER A C 1
ATOM 1674 O O . SER A 1 219 ? 13.594 6.575 -10.757 1.00 69.62 219 SER A O 1
ATOM 1676 N N . TRP A 1 220 ? 14.532 7.402 -8.893 1.00 68.12 220 TRP A N 1
ATOM 1677 C CA . TRP A 1 220 ? 15.731 6.588 -8.960 1.00 68.12 220 TRP A CA 1
ATOM 1678 C C . TRP A 1 220 ? 16.210 6.288 -7.550 1.00 68.12 220 TRP A C 1
ATOM 1680 O O . TRP A 1 220 ? 15.927 7.025 -6.606 1.00 68.12 220 TRP A O 1
ATOM 1690 N N . ARG A 1 221 ? 16.946 5.190 -7.433 1.00 66.38 221 ARG A N 1
ATOM 1691 C CA . ARG A 1 221 ? 17.572 4.745 -6.198 1.00 66.38 221 ARG A CA 1
ATOM 1692 C C . ARG A 1 221 ? 19.063 4.687 -6.445 1.00 66.38 221 ARG A C 1
ATOM 1694 O O . ARG A 1 221 ? 19.478 4.016 -7.390 1.00 66.38 221 ARG A O 1
ATOM 1701 N N . ASP A 1 222 ? 19.849 5.373 -5.622 1.00 67.75 222 ASP A N 1
ATOM 1702 C CA . ASP A 1 222 ? 21.296 5.199 -5.666 1.00 67.75 222 ASP A CA 1
ATOM 1703 C C . ASP A 1 222 ? 21.615 3.769 -5.203 1.00 67.75 222 ASP A C 1
ATOM 1705 O O . ASP A 1 222 ? 21.295 3.417 -4.066 1.00 67.75 222 ASP A O 1
ATOM 1709 N N . PRO A 1 223 ? 22.236 2.919 -6.042 1.00 75.75 223 PRO A N 1
ATOM 1710 C CA . PRO A 1 223 ? 22.544 1.545 -5.665 1.00 75.75 223 PRO A CA 1
ATOM 1711 C C . PRO A 1 223 ? 23.393 1.404 -4.398 1.00 75.75 223 PRO A C 1
ATOM 1713 O O . PRO A 1 223 ? 23.403 0.324 -3.803 1.00 75.75 223 PRO A O 1
ATOM 1716 N N . LYS A 1 224 ? 24.127 2.456 -4.009 1.00 75.12 224 LYS A N 1
ATOM 1717 C CA . LYS A 1 224 ? 24.934 2.494 -2.781 1.00 75.12 224 LYS A CA 1
ATOM 1718 C C . LYS A 1 224 ? 24.089 2.648 -1.519 1.00 75.12 224 LYS A C 1
ATOM 1720 O O . LYS A 1 224 ? 24.493 2.149 -0.474 1.00 75.12 224 LYS A O 1
ATOM 1725 N N . ASP A 1 225 ? 22.932 3.292 -1.632 1.00 75.94 225 ASP A N 1
ATOM 1726 C CA . ASP A 1 225 ? 22.017 3.548 -0.516 1.00 75.94 225 ASP A CA 1
ATOM 1727 C C . ASP A 1 225 ? 20.998 2.414 -0.327 1.00 75.94 225 ASP A C 1
ATOM 1729 O O . ASP A 1 225 ? 20.148 2.465 0.565 1.00 75.94 225 ASP A O 1
ATOM 1733 N N . GLU A 1 226 ? 21.062 1.389 -1.178 1.00 83.75 226 GLU A N 1
ATOM 1734 C CA . GLU A 1 226 ? 20.126 0.276 -1.186 1.00 83.75 226 GLU A CA 1
ATOM 1735 C C . GLU A 1 226 ? 20.823 -1.026 -0.786 1.00 83.75 226 GLU A C 1
ATOM 1737 O O . GLU A 1 226 ? 21.717 -1.482 -1.505 1.00 83.75 226 GLU A O 1
ATOM 1742 N N . PRO A 1 227 ? 20.440 -1.654 0.340 1.00 88.31 227 PRO A N 1
ATOM 1743 C CA . PRO A 1 227 ? 21.111 -2.860 0.815 1.00 88.31 227 PRO A CA 1
ATOM 1744 C C . PRO A 1 227 ? 20.663 -4.124 0.072 1.00 88.31 227 PRO A C 1
ATOM 1746 O O . PRO A 1 227 ? 21.408 -5.099 0.021 1.00 88.31 227 PRO A O 1
ATOM 1749 N N . GLU A 1 228 ? 19.470 -4.122 -0.529 1.00 93.50 228 GLU A N 1
ATOM 1750 C CA . GLU A 1 228 ? 18.864 -5.326 -1.099 1.00 93.50 228 GLU A CA 1
ATOM 1751 C C . GLU A 1 228 ? 19.041 -5.409 -2.614 1.00 93.50 228 GLU A C 1
ATOM 1753 O O . GLU A 1 228 ? 19.291 -4.408 -3.294 1.00 93.50 228 GLU A O 1
ATOM 1758 N N . ARG A 1 229 ? 18.873 -6.613 -3.173 1.00 94.50 229 ARG A N 1
ATOM 1759 C CA . ARG A 1 229 ? 18.909 -6.835 -4.622 1.00 94.50 229 ARG A CA 1
ATOM 1760 C C . ARG A 1 229 ? 17.742 -7.693 -5.097 1.00 94.50 229 ARG A C 1
ATOM 1762 O O . ARG A 1 229 ? 17.443 -8.720 -4.498 1.00 94.50 229 ARG A O 1
ATOM 1769 N N . VAL A 1 230 ? 17.140 -7.304 -6.219 1.00 95.19 230 VAL A N 1
ATOM 1770 C CA . VAL A 1 230 ? 16.157 -8.109 -6.964 1.00 95.19 230 VAL A CA 1
ATOM 1771 C C . VAL A 1 230 ? 16.675 -8.249 -8.388 1.00 95.19 230 VAL A C 1
ATOM 1773 O O . VAL A 1 230 ? 16.824 -7.250 -9.084 1.00 95.19 230 VAL A O 1
ATOM 1776 N N . ASN A 1 231 ? 17.019 -9.468 -8.814 1.00 93.38 231 ASN A N 1
ATOM 1777 C CA . ASN A 1 231 ? 17.641 -9.722 -10.124 1.00 93.38 231 ASN A CA 1
ATOM 1778 C C . ASN A 1 231 ? 18.853 -8.805 -10.415 1.00 93.38 231 ASN A C 1
ATOM 1780 O O . ASN A 1 231 ? 19.028 -8.307 -11.523 1.00 93.38 231 ASN A O 1
ATOM 1784 N N . GLY A 1 232 ? 19.672 -8.537 -9.390 1.00 91.06 232 GLY A N 1
ATOM 1785 C CA . GLY A 1 232 ? 20.842 -7.652 -9.475 1.00 91.06 232 GLY A CA 1
ATOM 1786 C C . GLY A 1 232 ? 20.537 -6.147 -9.425 1.00 91.06 232 GLY A C 1
ATOM 1787 O O . GLY A 1 232 ? 21.467 -5.356 -9.280 1.00 91.06 232 GLY A O 1
ATOM 1788 N N . LEU A 1 233 ? 19.267 -5.736 -9.480 1.00 90.50 233 LEU A N 1
ATOM 1789 C CA . LEU A 1 233 ? 18.850 -4.339 -9.347 1.00 90.50 233 LEU A CA 1
ATOM 1790 C C . LEU A 1 233 ? 18.824 -3.912 -7.880 1.00 90.50 233 LEU A C 1
ATOM 1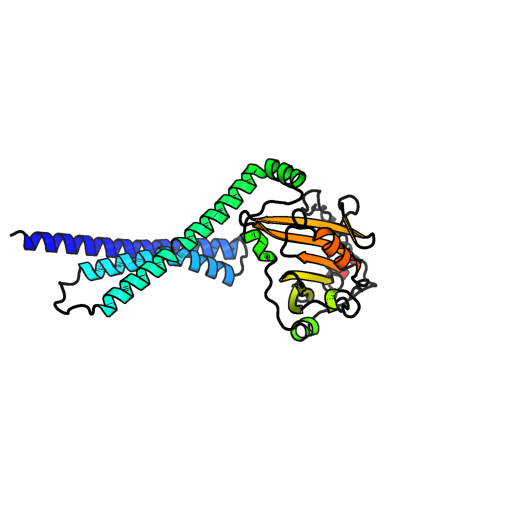792 O O . LEU A 1 233 ? 18.468 -4.701 -7.006 1.00 90.50 233 LEU A O 1
ATOM 1796 N N . ALA A 1 234 ? 19.175 -2.654 -7.622 1.00 90.50 234 ALA A N 1
ATOM 1797 C CA . ALA A 1 234 ? 19.094 -2.047 -6.300 1.00 90.50 234 ALA A CA 1
ATOM 1798 C C . ALA A 1 234 ? 17.645 -2.024 -5.789 1.00 90.50 234 ALA A C 1
ATOM 1800 O O . ALA A 1 234 ? 16.746 -1.541 -6.482 1.00 90.50 234 ALA A O 1
ATOM 1801 N N . ALA A 1 235 ? 17.433 -2.540 -4.580 1.00 91.94 235 ALA A N 1
ATOM 1802 C CA . ALA A 1 235 ? 16.121 -2.667 -3.963 1.00 91.94 235 ALA A CA 1
ATOM 1803 C C . ALA A 1 235 ? 16.152 -2.267 -2.481 1.00 91.94 235 ALA A C 1
ATOM 1805 O O . ALA A 1 235 ? 17.189 -2.346 -1.818 1.00 91.94 235 ALA A O 1
ATOM 1806 N N . ARG A 1 236 ? 14.986 -1.895 -1.950 1.00 91.69 236 ARG A N 1
ATOM 1807 C CA . ARG A 1 236 ? 14.777 -1.591 -0.532 1.00 91.69 236 ARG A CA 1
ATOM 1808 C C . ARG A 1 236 ? 13.687 -2.472 0.040 1.00 91.69 236 ARG A C 1
ATOM 1810 O O . ARG A 1 236 ? 12.576 -2.468 -0.486 1.00 91.69 236 ARG A O 1
ATOM 1817 N N . LEU A 1 237 ? 13.986 -3.156 1.138 1.00 94.19 237 LEU A N 1
ATOM 1818 C CA . LEU A 1 237 ? 12.981 -3.772 1.994 1.00 94.19 237 LEU A CA 1
ATOM 1819 C C . LEU A 1 237 ? 12.747 -2.877 3.209 1.00 94.19 237 LEU A C 1
ATOM 1821 O O . LEU A 1 237 ? 13.682 -2.544 3.933 1.00 94.19 237 LEU A O 1
ATOM 1825 N N . PHE A 1 238 ? 11.493 -2.519 3.441 1.00 92.25 238 PHE A N 1
ATOM 1826 C CA . PHE A 1 238 ? 11.043 -1.805 4.620 1.00 92.25 238 PHE A CA 1
ATOM 1827 C C . PHE A 1 238 ? 10.006 -2.648 5.354 1.00 92.25 238 PHE A C 1
ATOM 1829 O O . PHE A 1 238 ? 9.048 -3.122 4.749 1.00 92.25 238 PHE A O 1
ATOM 1836 N N . VAL A 1 239 ? 10.199 -2.858 6.652 1.00 96.31 239 VAL A N 1
ATOM 1837 C CA . VAL A 1 239 ? 9.299 -3.670 7.476 1.00 96.31 239 VAL A CA 1
ATOM 1838 C C . VAL A 1 239 ? 8.713 -2.781 8.553 1.00 96.31 239 VAL A C 1
ATOM 1840 O O . VAL A 1 239 ? 9.455 -2.108 9.261 1.00 96.31 239 VAL A O 1
ATOM 1843 N N . MET A 1 240 ? 7.392 -2.774 8.664 1.00 95.69 240 MET A N 1
ATOM 1844 C CA . MET A 1 240 ? 6.645 -1.997 9.644 1.00 95.69 240 MET A CA 1
ATOM 1845 C C . MET A 1 240 ? 5.832 -2.922 10.529 1.00 95.69 240 MET A C 1
ATOM 1847 O O . MET A 1 240 ? 5.187 -3.837 10.026 1.00 95.69 240 MET A O 1
ATOM 1851 N N . GLU A 1 241 ? 5.799 -2.640 11.826 1.00 95.50 241 GLU A N 1
ATOM 1852 C CA . GLU A 1 241 ? 4.995 -3.390 12.789 1.00 95.50 241 GLU A CA 1
ATOM 1853 C C . GLU A 1 241 ? 4.289 -2.441 13.760 1.00 95.50 241 GLU A C 1
ATOM 1855 O O . GLU A 1 241 ? 4.906 -1.568 14.375 1.00 95.50 241 GLU A O 1
ATOM 1860 N N . ALA A 1 242 ? 2.979 -2.612 13.902 1.00 93.12 242 ALA A N 1
ATOM 1861 C CA . ALA A 1 242 ? 2.178 -1.908 14.888 1.00 93.12 242 ALA A CA 1
ATOM 1862 C C . ALA A 1 242 ? 2.202 -2.646 16.242 1.00 93.12 242 ALA A C 1
ATOM 1864 O O . ALA A 1 242 ? 2.397 -3.861 16.284 1.00 93.12 242 ALA A O 1
ATOM 1865 N N . PRO A 1 243 ? 1.909 -1.966 17.369 1.00 89.50 243 PRO A N 1
ATOM 1866 C CA . PRO A 1 243 ? 1.852 -2.602 18.690 1.00 89.50 243 PRO A CA 1
ATOM 1867 C C . PRO A 1 243 ? 0.868 -3.775 18.808 1.00 89.50 243 PRO A C 1
ATOM 1869 O O . PRO A 1 243 ? 1.013 -4.603 19.701 1.00 89.50 243 PRO A O 1
ATOM 1872 N N . SER A 1 244 ? -0.133 -3.852 17.925 1.00 90.06 244 SER A N 1
ATOM 1873 C CA . SER A 1 244 ? -1.076 -4.973 17.853 1.00 90.06 244 SER A CA 1
ATOM 1874 C C . SER A 1 244 ? -0.470 -6.255 17.271 1.00 90.06 244 SER A C 1
ATOM 1876 O O . SER A 1 244 ? -1.111 -7.299 17.340 1.00 90.06 244 SER A O 1
ATOM 1878 N N . GLY A 1 245 ? 0.722 -6.177 16.672 1.00 93.12 245 GLY A N 1
ATOM 1879 C CA . GLY A 1 245 ? 1.341 -7.249 15.891 1.00 93.12 245 GLY A CA 1
ATOM 1880 C C . GLY A 1 245 ? 0.967 -7.236 14.407 1.00 93.12 245 GLY A C 1
ATOM 1881 O O . GLY A 1 245 ? 1.544 -7.998 13.641 1.00 93.12 245 GLY A O 1
ATOM 1882 N N . ALA A 1 246 ? 0.047 -6.362 13.978 1.00 95.44 246 ALA A N 1
ATOM 1883 C CA . ALA A 1 246 ? -0.194 -6.135 12.554 1.00 95.44 246 ALA A CA 1
ATOM 1884 C C . ALA A 1 246 ? 1.073 -5.569 11.903 1.00 95.44 246 ALA A C 1
ATOM 1886 O O . ALA A 1 246 ? 1.706 -4.669 12.461 1.00 95.44 246 ALA A O 1
ATOM 1887 N N . ALA A 1 247 ? 1.436 -6.078 10.731 1.00 97.19 247 ALA A N 1
ATOM 1888 C CA . ALA A 1 247 ? 2.689 -5.731 10.085 1.00 97.19 247 ALA A CA 1
ATOM 1889 C C . ALA A 1 247 ? 2.557 -5.689 8.565 1.00 97.19 247 ALA A C 1
ATOM 1891 O O . ALA A 1 247 ? 1.680 -6.320 7.983 1.00 97.19 247 ALA A O 1
ATOM 1892 N N . VAL A 1 248 ? 3.458 -4.941 7.934 1.00 97.81 248 VAL A N 1
ATOM 1893 C CA . VAL A 1 248 ? 3.627 -4.915 6.483 1.00 97.81 248 VAL A CA 1
ATOM 1894 C C . VAL A 1 248 ? 5.112 -4.960 6.167 1.00 97.81 248 VAL A C 1
ATOM 1896 O O . VAL A 1 248 ? 5.888 -4.150 6.675 1.00 97.81 248 VAL A O 1
ATOM 1899 N N . SER A 1 249 ? 5.496 -5.868 5.279 1.00 98.12 249 SER A N 1
ATOM 1900 C CA . SER A 1 249 ? 6.833 -5.910 4.691 1.00 98.12 249 SER A CA 1
ATOM 1901 C C . SER A 1 249 ? 6.749 -5.480 3.237 1.00 98.12 249 SER A C 1
ATOM 1903 O O . SER A 1 249 ? 6.054 -6.113 2.451 1.00 98.12 249 SER A O 1
ATOM 1905 N N . HIS A 1 250 ? 7.443 -4.401 2.892 1.00 97.06 250 HIS A N 1
ATOM 1906 C CA . HIS A 1 250 ? 7.366 -3.695 1.617 1.00 97.06 250 HIS A CA 1
ATOM 1907 C C . HIS A 1 250 ? 8.724 -3.701 0.916 1.00 97.06 250 HIS A C 1
ATOM 1909 O O . HIS A 1 250 ? 9.684 -3.096 1.385 1.00 97.06 250 HIS A O 1
ATOM 1915 N N . LEU A 1 251 ? 8.810 -4.417 -0.199 1.00 97.19 251 LEU A N 1
ATOM 1916 C CA . LEU A 1 251 ? 9.978 -4.507 -1.066 1.00 97.19 251 LEU A CA 1
ATOM 1917 C C . LEU A 1 251 ? 9.752 -3.632 -2.299 1.00 97.19 251 LEU A C 1
ATOM 1919 O O . LEU A 1 251 ? 8.732 -3.762 -2.966 1.00 97.19 251 LEU A O 1
ATOM 1923 N N . SER A 1 252 ? 10.697 -2.761 -2.635 1.00 94.62 252 SER A N 1
ATOM 1924 C CA . SER A 1 252 ? 10.573 -1.853 -3.781 1.00 94.62 252 SER A CA 1
ATOM 1925 C C . SER A 1 252 ? 11.880 -1.716 -4.554 1.00 94.62 252 SER A C 1
ATOM 1927 O O . SER A 1 252 ? 12.962 -1.728 -3.967 1.00 94.62 252 SER A O 1
ATOM 1929 N N . TRP A 1 253 ? 11.785 -1.595 -5.876 1.00 93.44 253 TRP A N 1
ATOM 1930 C CA . TRP A 1 253 ? 12.923 -1.426 -6.778 1.00 93.44 253 TRP A CA 1
ATOM 1931 C C . TRP A 1 253 ? 12.488 -0.728 -8.068 1.00 93.44 253 TRP A C 1
ATOM 1933 O O . TRP A 1 253 ? 11.304 -0.642 -8.383 1.00 93.44 253 TRP A O 1
ATOM 1943 N N . VAL A 1 254 ? 13.464 -0.237 -8.831 1.00 90.06 254 VAL A N 1
ATOM 1944 C CA . VAL A 1 254 ? 13.217 0.416 -10.121 1.00 90.06 254 VAL A CA 1
ATOM 1945 C C . VAL A 1 254 ? 13.893 -0.382 -11.231 1.00 90.06 254 VAL A C 1
ATOM 1947 O O . VAL A 1 254 ? 15.082 -0.688 -11.146 1.00 90.06 254 VAL A O 1
ATOM 1950 N N . GLN A 1 255 ? 13.145 -0.699 -12.288 1.00 88.56 255 GLN A N 1
ATOM 1951 C CA . GLN A 1 255 ? 13.657 -1.321 -13.509 1.00 88.56 255 GLN A CA 1
ATOM 1952 C C . GLN A 1 255 ? 13.380 -0.407 -14.706 1.00 88.56 255 GLN A C 1
ATOM 1954 O O . GLN A 1 255 ? 12.239 -0.246 -15.138 1.00 88.56 255 GLN A O 1
ATOM 1959 N N . GLY A 1 256 ? 14.426 0.222 -15.248 1.00 85.56 256 GLY A N 1
ATOM 1960 C CA . GLY A 1 256 ? 14.265 1.222 -16.306 1.00 85.56 256 GLY A CA 1
ATOM 1961 C C . GLY A 1 256 ? 13.417 2.402 -15.817 1.00 85.56 256 GLY A C 1
ATOM 1962 O O . GLY A 1 256 ? 13.846 3.144 -14.940 1.00 85.56 256 GLY A O 1
ATOM 1963 N N . ARG A 1 257 ? 12.207 2.560 -16.367 1.00 87.00 257 ARG A N 1
ATOM 1964 C CA . ARG A 1 257 ? 11.225 3.589 -15.961 1.00 87.00 257 ARG A CA 1
ATOM 1965 C C . ARG A 1 257 ? 10.005 3.006 -15.236 1.00 87.00 257 ARG A C 1
ATOM 1967 O O . ARG A 1 257 ? 8.944 3.623 -15.217 1.00 87.00 257 ARG A O 1
ATOM 1974 N N . ARG A 1 258 ? 10.151 1.813 -14.658 1.00 91.38 258 ARG A N 1
ATOM 1975 C CA . ARG A 1 258 ? 9.109 1.126 -13.892 1.00 91.38 258 ARG A CA 1
ATOM 1976 C C . ARG A 1 258 ? 9.500 1.096 -12.426 1.00 91.38 258 ARG A C 1
ATOM 1978 O O . ARG A 1 258 ? 10.495 0.461 -12.084 1.00 91.38 258 ARG A O 1
ATOM 1985 N N . ASP A 1 259 ? 8.739 1.792 -11.586 1.00 92.94 259 ASP A N 1
ATOM 1986 C CA . ASP A 1 259 ? 8.804 1.599 -10.137 1.00 92.94 259 ASP A CA 1
ATOM 1987 C C . ASP A 1 259 ? 7.893 0.425 -9.781 1.00 92.94 259 ASP A C 1
ATOM 1989 O O . ASP A 1 259 ? 6.710 0.400 -10.132 1.00 92.94 259 ASP A O 1
ATOM 1993 N N . ILE A 1 260 ? 8.482 -0.593 -9.164 1.00 96.56 260 ILE A N 1
ATOM 1994 C CA . ILE A 1 260 ? 7.811 -1.844 -8.845 1.00 96.56 260 ILE A CA 1
ATOM 1995 C C . ILE A 1 260 ? 7.911 -2.039 -7.345 1.00 96.56 260 ILE A C 1
ATOM 1997 O O . ILE A 1 260 ? 8.982 -1.914 -6.745 1.00 96.56 260 ILE A O 1
ATOM 2001 N N . GLN A 1 261 ? 6.774 -2.350 -6.738 1.00 97.38 261 GLN A N 1
ATOM 2002 C CA . GLN A 1 261 ? 6.694 -2.568 -5.307 1.00 97.38 261 GLN A CA 1
ATOM 2003 C C . GLN A 1 261 ? 5.885 -3.824 -5.026 1.00 97.38 261 GLN A C 1
ATOM 2005 O O . GLN A 1 261 ? 4.896 -4.113 -5.696 1.00 97.38 261 GLN A O 1
ATOM 2010 N N . LEU A 1 262 ? 6.306 -4.571 -4.020 1.00 98.06 262 LEU A N 1
ATOM 2011 C CA . LEU A 1 262 ? 5.668 -5.788 -3.569 1.00 98.06 262 LEU A CA 1
ATOM 2012 C C . LEU A 1 262 ? 5.561 -5.722 -2.052 1.00 98.06 262 LEU A C 1
ATOM 2014 O O . LEU A 1 262 ? 6.578 -5.570 -1.378 1.00 98.06 262 LEU A O 1
ATOM 2018 N N . TRP A 1 263 ? 4.361 -5.848 -1.498 1.00 97.31 263 TRP A N 1
ATOM 2019 C CA . TRP A 1 263 ? 4.214 -5.943 -0.049 1.00 97.31 263 TRP A CA 1
ATOM 2020 C C . TRP A 1 263 ? 3.268 -7.035 0.391 1.00 97.31 263 TRP A C 1
ATOM 2022 O O . TRP A 1 263 ? 2.324 -7.382 -0.314 1.00 97.31 263 TRP A O 1
ATOM 2032 N N . ILE A 1 264 ? 3.558 -7.556 1.577 1.00 98.00 264 ILE A N 1
ATOM 2033 C CA . ILE A 1 264 ? 2.817 -8.612 2.254 1.00 98.00 264 ILE A CA 1
ATOM 2034 C C . ILE A 1 264 ? 2.417 -8.134 3.650 1.00 98.00 264 ILE A C 1
ATOM 2036 O O . ILE A 1 264 ? 3.190 -7.425 4.303 1.00 98.00 264 ILE A O 1
ATOM 2040 N N . ASP A 1 265 ? 1.227 -8.512 4.103 1.00 97.25 265 ASP A N 1
ATOM 2041 C CA . ASP A 1 265 ? 0.661 -8.223 5.429 1.00 97.25 265 ASP A CA 1
ATOM 2042 C C . ASP A 1 265 ? 1.281 -9.084 6.550 1.00 97.25 265 ASP A C 1
ATOM 2044 O O . ASP A 1 265 ? 0.590 -9.707 7.356 1.00 97.25 265 ASP A O 1
ATOM 2048 N N . ALA A 1 266 ? 2.612 -9.131 6.586 1.00 97.44 266 ALA A N 1
ATOM 2049 C CA . ALA A 1 266 ? 3.388 -9.918 7.535 1.00 97.44 266 ALA A CA 1
ATOM 2050 C C . ALA A 1 266 ? 4.688 -9.212 7.924 1.00 97.44 266 ALA A C 1
ATOM 2052 O O . ALA A 1 266 ? 5.187 -8.345 7.195 1.00 97.44 266 ALA A O 1
ATOM 2053 N N . ASN A 1 267 ? 5.282 -9.625 9.046 1.00 97.56 267 ASN A N 1
ATOM 2054 C CA . ASN A 1 267 ? 6.621 -9.198 9.447 1.00 97.56 267 ASN A CA 1
ATOM 2055 C C . ASN A 1 267 ? 7.656 -10.237 8.987 1.00 97.56 267 ASN A C 1
ATOM 2057 O O . ASN A 1 267 ? 7.921 -11.216 9.683 1.00 97.56 267 ASN A O 1
ATOM 2061 N N . VAL A 1 268 ? 8.308 -10.003 7.845 1.00 96.94 268 VAL A N 1
ATOM 2062 C CA . VAL A 1 268 ? 9.282 -10.950 7.262 1.00 96.94 268 VAL A CA 1
ATOM 2063 C C . VAL A 1 268 ? 10.578 -11.102 8.069 1.00 96.94 268 VAL A C 1
ATOM 2065 O O . VAL A 1 268 ? 11.426 -11.912 7.705 1.00 96.94 268 VAL A O 1
ATOM 2068 N N . VAL A 1 269 ? 10.777 -10.307 9.125 1.00 94.81 269 VAL A N 1
ATOM 2069 C CA . VAL A 1 269 ? 11.903 -10.475 10.059 1.00 94.81 269 VAL A CA 1
ATOM 2070 C C . VAL A 1 269 ? 11.552 -11.504 11.136 1.00 94.81 269 VAL A C 1
ATOM 2072 O O . VAL A 1 269 ? 12.425 -12.234 11.597 1.00 94.81 269 VAL A O 1
ATOM 2075 N N . ARG A 1 270 ? 10.278 -11.572 11.537 1.00 92.44 270 ARG A N 1
ATOM 2076 C CA . ARG A 1 270 ? 9.783 -12.529 12.539 1.00 92.44 270 ARG A CA 1
ATOM 2077 C C . ARG A 1 270 ? 9.313 -13.842 11.922 1.00 92.44 270 ARG A C 1
ATOM 2079 O O . ARG A 1 270 ? 9.343 -14.873 12.588 1.00 92.44 270 ARG A O 1
ATOM 2086 N N . GLU A 1 271 ? 8.878 -13.793 10.672 1.00 92.44 271 GLU A N 1
ATOM 2087 C CA . GLU A 1 271 ? 8.316 -14.922 9.941 1.00 92.44 271 GLU A CA 1
ATOM 2088 C C . GLU A 1 271 ? 9.241 -15.339 8.789 1.00 92.44 271 GLU A C 1
ATOM 2090 O O . GLU A 1 271 ? 9.883 -14.481 8.177 1.00 92.44 271 GLU A O 1
ATOM 2095 N N . PRO A 1 272 ? 9.294 -16.634 8.418 1.00 93.00 272 PRO A N 1
ATOM 2096 C CA . PRO A 1 272 ? 10.174 -17.146 7.363 1.00 93.00 272 PRO A CA 1
ATOM 2097 C C . PRO A 1 272 ? 9.660 -16.819 5.944 1.00 93.00 272 PRO A C 1
ATOM 2099 O O . PRO A 1 272 ? 9.661 -17.658 5.048 1.00 93.00 272 PRO A O 1
ATOM 2102 N N . LEU A 1 273 ? 9.191 -15.589 5.726 1.00 95.69 273 LEU A N 1
ATOM 2103 C CA . LEU A 1 273 ? 8.576 -15.126 4.480 1.00 95.69 273 LEU A CA 1
ATOM 2104 C C . LEU A 1 273 ? 9.510 -14.249 3.638 1.00 95.69 273 LEU A C 1
ATOM 2106 O O . LEU A 1 273 ? 9.210 -13.994 2.471 1.00 95.69 273 LEU A O 1
ATOM 2110 N N . ARG A 1 274 ? 10.654 -13.813 4.185 1.00 96.25 274 ARG A N 1
ATOM 2111 C CA . ARG A 1 274 ? 11.604 -12.938 3.480 1.00 96.25 274 ARG A CA 1
ATOM 2112 C C . ARG A 1 274 ? 12.075 -13.550 2.164 1.00 96.25 274 ARG A C 1
ATOM 2114 O O . ARG A 1 274 ? 11.922 -12.932 1.117 1.00 96.25 274 ARG A O 1
ATOM 2121 N N . GLU A 1 275 ? 12.608 -14.767 2.202 1.00 96.31 275 GLU A N 1
ATOM 2122 C CA . GLU A 1 275 ? 13.120 -15.443 1.002 1.00 96.31 275 GLU A CA 1
ATOM 2123 C C . GLU A 1 275 ? 12.028 -15.629 -0.049 1.00 96.31 275 GLU A C 1
ATOM 2125 O O . GLU A 1 275 ? 12.253 -15.390 -1.233 1.00 96.31 275 GLU A O 1
ATOM 2130 N N . ARG A 1 276 ? 10.813 -15.970 0.388 1.00 95.94 276 ARG A N 1
ATOM 2131 C CA . ARG A 1 276 ? 9.655 -16.101 -0.495 1.00 95.94 276 ARG A CA 1
ATOM 2132 C C . ARG A 1 276 ? 9.283 -14.774 -1.154 1.00 95.94 276 ARG A C 1
ATOM 2134 O O . ARG A 1 276 ? 9.021 -14.765 -2.354 1.00 95.94 276 ARG A O 1
ATOM 2141 N N . LEU A 1 277 ? 9.277 -13.666 -0.409 1.00 97.62 277 LEU A N 1
ATOM 2142 C CA . LEU A 1 277 ? 9.001 -12.331 -0.951 1.00 97.62 277 LEU A CA 1
ATOM 2143 C C . LEU A 1 277 ? 10.028 -11.950 -2.029 1.00 97.62 277 LEU A C 1
ATOM 2145 O O . LEU A 1 277 ? 9.652 -11.494 -3.108 1.00 97.62 277 LEU A O 1
ATOM 2149 N N . PHE A 1 278 ? 11.313 -12.203 -1.772 1.00 98.12 278 PHE A N 1
ATOM 2150 C CA . PHE A 1 278 ? 12.384 -11.959 -2.741 1.00 98.12 278 PHE A CA 1
ATOM 2151 C C . PHE A 1 278 ? 12.311 -12.892 -3.953 1.00 98.12 278 PHE A C 1
ATOM 2153 O O . PHE A 1 278 ? 12.501 -12.435 -5.077 1.00 98.12 278 PHE A O 1
ATOM 2160 N N . ALA A 1 279 ? 11.987 -14.171 -3.759 1.00 97.69 279 ALA A N 1
ATOM 2161 C CA . ALA A 1 279 ? 11.796 -15.120 -4.853 1.00 97.69 279 ALA A CA 1
ATOM 2162 C C . ALA A 1 279 ? 10.616 -14.717 -5.753 1.00 97.69 279 ALA A C 1
ATOM 2164 O O . ALA A 1 279 ? 10.713 -14.808 -6.976 1.00 97.69 279 ALA A O 1
ATOM 2165 N N . LEU A 1 280 ? 9.523 -14.215 -5.168 1.00 98.12 280 LEU A N 1
ATOM 2166 C CA . LEU A 1 280 ? 8.396 -13.666 -5.922 1.00 98.12 280 LEU A CA 1
ATOM 2167 C C . LEU A 1 280 ? 8.808 -12.436 -6.728 1.00 98.12 280 LEU A C 1
ATOM 2169 O O . LEU A 1 280 ? 8.539 -12.390 -7.926 1.00 98.12 280 LEU A O 1
ATOM 2173 N N . ALA A 1 281 ? 9.511 -11.484 -6.115 1.00 98.12 281 ALA A N 1
ATOM 2174 C CA . ALA A 1 281 ? 10.026 -10.316 -6.824 1.00 98.12 281 ALA A CA 1
ATOM 2175 C C . ALA A 1 281 ? 10.973 -10.708 -7.975 1.00 98.12 281 ALA A C 1
ATOM 2177 O O . ALA A 1 281 ? 10.840 -10.200 -9.085 1.00 98.12 281 ALA A O 1
ATOM 2178 N N . ALA A 1 282 ? 11.874 -11.666 -7.741 1.00 97.75 282 ALA A N 1
ATOM 2179 C CA . ALA A 1 282 ? 12.812 -12.168 -8.744 1.00 97.75 282 ALA A CA 1
ATOM 2180 C C . ALA A 1 282 ? 12.128 -12.934 -9.891 1.00 97.75 282 ALA A C 1
ATOM 2182 O O . ALA A 1 282 ? 12.650 -12.968 -11.003 1.00 97.75 282 ALA A O 1
ATOM 2183 N N . SER A 1 283 ? 10.955 -13.525 -9.645 1.00 97.94 283 SER A N 1
ATOM 2184 C CA . SER A 1 283 ? 10.194 -14.268 -10.657 1.00 97.94 283 SER A CA 1
ATOM 2185 C C . SER A 1 283 ? 9.482 -13.389 -11.690 1.00 97.94 283 SER A C 1
ATOM 2187 O O . SER A 1 283 ? 8.963 -13.913 -12.676 1.00 97.94 283 SER A O 1
ATOM 2189 N N . LEU A 1 284 ? 9.422 -12.073 -11.464 1.00 97.62 284 LEU A N 1
ATOM 2190 C CA . LEU A 1 284 ? 8.752 -11.152 -12.372 1.00 97.62 284 LEU A CA 1
ATOM 2191 C C . LEU A 1 284 ? 9.542 -11.014 -13.685 1.00 97.62 284 LEU A C 1
ATOM 2193 O O . LEU A 1 284 ? 10.754 -10.772 -13.649 1.00 97.62 284 LEU A O 1
ATOM 2197 N N . PRO A 1 285 ? 8.874 -11.121 -14.849 1.00 95.69 285 PRO A N 1
ATOM 2198 C CA . PRO A 1 285 ? 9.472 -10.778 -16.129 1.00 95.69 285 PRO A CA 1
ATOM 2199 C C . PRO A 1 285 ? 9.964 -9.332 -16.152 1.00 95.69 285 PRO A C 1
ATOM 2201 O O . PRO A 1 285 ? 9.487 -8.479 -15.401 1.00 95.69 285 PRO A O 1
ATOM 2204 N N . ALA A 1 286 ? 10.895 -9.045 -17.062 1.00 91.69 286 ALA A N 1
ATOM 2205 C CA . ALA A 1 286 ? 11.373 -7.686 -17.259 1.00 91.69 286 ALA A CA 1
ATOM 2206 C C . ALA A 1 286 ? 10.214 -6.748 -17.625 1.00 91.69 286 ALA A C 1
ATOM 2208 O O . ALA A 1 286 ? 9.454 -7.006 -18.561 1.00 91.69 286 ALA A O 1
ATOM 2209 N N . ALA A 1 287 ? 10.095 -5.650 -16.888 1.00 90.69 287 ALA A N 1
ATOM 2210 C CA . ALA A 1 287 ? 9.072 -4.656 -17.137 1.00 90.69 287 ALA A CA 1
ATOM 2211 C C . ALA A 1 287 ? 9.438 -3.805 -18.362 1.00 90.69 287 ALA A C 1
ATOM 2213 O O . ALA A 1 287 ? 10.548 -3.277 -18.460 1.00 90.69 287 ALA A O 1
ATOM 2214 N N . VAL A 1 288 ? 8.491 -3.658 -19.289 1.00 89.56 288 VAL A N 1
ATOM 2215 C CA . VAL A 1 288 ? 8.655 -2.838 -20.495 1.00 89.56 288 VAL A CA 1
ATOM 2216 C C . VAL A 1 288 ? 7.960 -1.494 -20.262 1.00 89.56 288 VAL A C 1
ATOM 2218 O O . VAL A 1 288 ? 6.745 -1.488 -20.056 1.00 89.56 288 VAL A O 1
ATOM 2221 N N . PRO A 1 289 ? 8.688 -0.362 -20.251 1.00 88.69 289 PRO A N 1
ATOM 2222 C CA . PRO A 1 289 ? 8.069 0.952 -20.117 1.00 88.69 289 PRO A CA 1
ATOM 2223 C C . PRO A 1 289 ? 7.215 1.283 -21.347 1.00 88.69 289 PRO A C 1
ATOM 2225 O O . PRO A 1 289 ? 7.574 0.904 -22.462 1.00 88.69 289 PRO A O 1
ATOM 2228 N N . ALA A 1 290 ? 6.125 2.027 -21.156 1.00 87.94 290 ALA A N 1
ATOM 2229 C CA . ALA A 1 290 ? 5.279 2.523 -22.245 1.00 87.94 290 ALA A CA 1
ATOM 2230 C C . ALA A 1 290 ? 6.068 3.338 -23.290 1.00 87.94 290 ALA A C 1
ATOM 2232 O O . ALA A 1 290 ? 5.821 3.207 -24.487 1.00 87.94 290 ALA A O 1
ATOM 2233 N N . CYS A 1 291 ? 7.063 4.114 -22.844 1.00 85.38 291 CYS A N 1
ATOM 2234 C CA . CYS A 1 291 ? 7.921 4.945 -23.692 1.00 85.38 291 CYS A CA 1
ATOM 2235 C C . CYS A 1 291 ? 9.397 4.556 -23.531 1.00 85.38 291 CYS A C 1
ATOM 2237 O O . CYS A 1 291 ? 10.147 5.227 -22.813 1.00 85.38 291 CYS A O 1
ATOM 2239 N N . PRO A 1 292 ? 9.850 3.475 -24.191 1.00 78.88 292 PRO A N 1
ATOM 2240 C CA . PRO A 1 292 ? 11.207 2.956 -24.021 1.00 78.88 292 PRO A CA 1
ATOM 2241 C C . PRO A 1 292 ? 12.295 3.884 -24.576 1.00 78.88 292 PRO A C 1
ATOM 2243 O O . PRO A 1 292 ? 13.431 3.827 -24.113 1.00 78.88 292 PRO A O 1
ATOM 2246 N N . ASN A 1 293 ? 11.950 4.754 -25.530 1.00 75.56 293 ASN A N 1
ATOM 2247 C CA . ASN A 1 293 ? 12.899 5.644 -26.208 1.00 75.56 293 ASN A CA 1
ATOM 2248 C C . ASN A 1 293 ? 12.988 7.043 -25.579 1.00 75.56 293 ASN A C 1
ATOM 2250 O O . ASN A 1 293 ? 13.851 7.834 -25.960 1.00 75.56 293 ASN A O 1
ATOM 2254 N N . GLU A 1 294 ? 12.110 7.378 -24.630 1.00 68.69 294 GLU A N 1
ATOM 2255 C CA . GLU A 1 294 ? 12.094 8.711 -24.037 1.00 68.69 294 GLU A CA 1
ATOM 2256 C C . GLU A 1 294 ? 13.193 8.841 -22.978 1.00 68.69 294 GLU A C 1
ATOM 2258 O O . GLU A 1 294 ? 13.272 8.050 -22.028 1.00 68.69 294 GLU A O 1
ATOM 2263 N N . ARG A 1 295 ? 14.009 9.895 -23.106 1.00 65.31 295 ARG A N 1
ATOM 2264 C CA . ARG A 1 295 ? 15.071 10.196 -22.145 1.00 65.31 295 ARG A CA 1
ATOM 2265 C C . ARG A 1 295 ? 14.466 10.359 -20.742 1.00 65.31 295 ARG A C 1
ATOM 2267 O O . ARG A 1 295 ? 13.570 11.188 -20.566 1.00 65.31 295 ARG A O 1
ATOM 2274 N N . PRO A 1 296 ? 14.939 9.603 -19.735 1.00 60.16 296 PRO A N 1
ATOM 2275 C CA . PRO A 1 296 ? 14.417 9.728 -18.384 1.00 60.16 296 PRO A CA 1
ATOM 2276 C C . PRO A 1 296 ? 14.673 11.149 -17.848 1.00 60.16 296 PRO A C 1
ATOM 2278 O O . PRO A 1 296 ? 15.752 11.703 -18.096 1.00 60.16 296 PRO A O 1
ATOM 2281 N N . PRO A 1 297 ? 13.715 11.750 -17.116 1.00 60.59 297 PRO A N 1
ATOM 2282 C CA . PRO A 1 297 ? 13.948 13.024 -16.448 1.00 60.59 297 PRO A CA 1
ATOM 2283 C C . PRO A 1 297 ? 15.101 12.896 -15.449 1.00 60.59 297 PRO A C 1
ATOM 2285 O O . PRO A 1 297 ? 15.399 11.798 -14.968 1.00 60.59 297 PRO A O 1
ATOM 2288 N N . LYS A 1 298 ? 15.730 14.024 -15.094 1.00 60.31 298 LYS A N 1
ATOM 2289 C CA . LYS A 1 298 ? 16.782 14.030 -14.070 1.00 60.31 298 LYS A CA 1
ATOM 2290 C C . LYS A 1 298 ? 16.231 13.386 -12.781 1.00 60.31 298 LYS A C 1
ATOM 2292 O O . LYS A 1 298 ? 15.127 13.745 -12.354 1.00 60.31 298 LYS A O 1
ATOM 2297 N N . PRO A 1 299 ? 16.933 12.400 -12.199 1.00 57.84 299 PRO A N 1
ATOM 2298 C CA . PRO A 1 299 ? 16.426 11.667 -11.050 1.00 57.84 299 PRO A CA 1
ATOM 2299 C C . PRO A 1 299 ? 16.309 12.564 -9.821 1.00 57.84 299 PRO A C 1
ATOM 2301 O O . PRO A 1 299 ? 17.115 13.472 -9.616 1.00 57.84 299 PRO A O 1
ATOM 2304 N N . TRP A 1 300 ? 15.320 12.278 -8.979 1.00 59.28 300 TRP A N 1
ATOM 2305 C CA . TRP A 1 300 ? 15.259 12.852 -7.641 1.00 59.28 300 TRP A CA 1
ATOM 2306 C C . TRP A 1 300 ? 16.262 12.110 -6.763 1.00 59.28 300 TRP A C 1
ATOM 2308 O O . TRP A 1 300 ? 16.301 10.881 -6.764 1.00 59.28 300 TRP A O 1
ATOM 2318 N N . ARG A 1 301 ? 17.090 12.853 -6.031 1.00 58.69 301 ARG A N 1
ATOM 2319 C CA . ARG A 1 301 ? 17.997 12.269 -5.042 1.00 58.69 301 ARG A CA 1
ATOM 2320 C C . ARG A 1 301 ? 17.275 12.179 -3.708 1.00 58.69 301 ARG A C 1
ATOM 2322 O O . ARG A 1 301 ? 16.545 13.103 -3.355 1.00 58.69 301 ARG A O 1
ATOM 2329 N N . PHE A 1 302 ? 17.493 11.096 -2.975 1.00 56.75 302 PHE A N 1
ATOM 2330 C CA . PHE A 1 302 ? 16.988 10.923 -1.618 1.00 56.75 302 PHE A CA 1
ATOM 2331 C C . PHE A 1 302 ? 18.168 10.814 -0.651 1.00 56.75 302 PHE A C 1
ATOM 2333 O O . PHE A 1 302 ? 19.220 10.305 -1.027 1.00 56.75 302 PHE A O 1
ATOM 2340 N N . ASP A 1 303 ? 18.027 11.340 0.563 1.00 60.69 303 ASP A N 1
ATOM 2341 C CA . ASP A 1 303 ? 19.020 11.160 1.619 1.00 60.69 303 ASP A CA 1
ATOM 2342 C C . ASP A 1 303 ? 18.903 9.764 2.261 1.00 60.69 303 ASP A C 1
ATOM 2344 O O . ASP A 1 303 ? 18.000 8.979 1.954 1.00 60.69 303 ASP A O 1
ATOM 2348 N N . ALA A 1 304 ? 19.808 9.452 3.193 1.00 55.34 304 ALA A N 1
ATOM 2349 C CA . ALA A 1 304 ? 19.811 8.178 3.919 1.00 55.34 304 ALA A CA 1
ATOM 2350 C C . ALA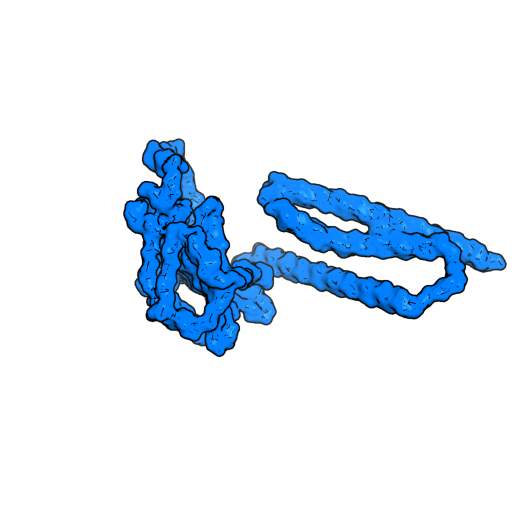 A 1 304 ? 18.503 7.898 4.692 1.00 55.34 304 ALA A C 1
ATOM 2352 O O . ALA A 1 304 ? 18.238 6.754 5.053 1.00 55.34 304 ALA A O 1
ATOM 2353 N N . ASN A 1 305 ? 17.671 8.921 4.914 1.00 52.34 305 ASN A N 1
ATOM 2354 C CA . ASN A 1 305 ? 16.383 8.829 5.596 1.00 52.34 305 ASN A CA 1
ATOM 2355 C C . ASN A 1 305 ? 15.203 8.776 4.606 1.00 52.34 305 ASN A C 1
ATOM 2357 O O . ASN A 1 305 ? 14.047 8.861 5.016 1.00 52.34 305 ASN A O 1
ATOM 2361 N N . GLY A 1 306 ? 15.473 8.670 3.299 1.00 49.00 306 GLY A N 1
ATOM 2362 C CA . GLY A 1 306 ? 14.453 8.623 2.254 1.00 49.00 306 GLY A CA 1
ATOM 2363 C C . GLY A 1 306 ? 13.775 9.966 1.975 1.00 49.00 306 GLY A C 1
ATOM 2364 O O . GLY A 1 306 ? 12.715 9.986 1.349 1.00 49.00 306 GLY A O 1
ATOM 2365 N N . ARG A 1 307 ? 14.343 11.094 2.421 1.00 52.59 307 ARG A N 1
ATOM 2366 C CA . ARG A 1 307 ? 13.817 12.432 2.109 1.00 52.59 307 ARG A CA 1
ATOM 2367 C C . ARG A 1 307 ? 14.405 12.932 0.805 1.00 52.59 307 ARG A C 1
ATOM 2369 O O . ARG A 1 307 ? 15.594 12.759 0.560 1.00 52.59 307 ARG A O 1
ATOM 2376 N N . ARG A 1 308 ? 13.587 13.585 -0.021 1.00 59.47 308 ARG A N 1
ATOM 2377 C CA . ARG A 1 308 ? 14.062 14.206 -1.260 1.00 59.47 308 ARG A CA 1
ATOM 2378 C C . ARG A 1 308 ? 15.106 15.275 -0.925 1.00 59.47 308 ARG A C 1
ATOM 2380 O O . ARG A 1 308 ? 14.827 16.195 -0.163 1.00 59.47 308 ARG A O 1
ATOM 2387 N N . ILE A 1 309 ? 16.278 15.168 -1.533 1.00 68.56 309 ILE A N 1
ATOM 2388 C CA . ILE A 1 309 ? 17.284 16.223 -1.551 1.00 68.56 309 ILE A CA 1
ATOM 2389 C C . ILE A 1 309 ? 16.829 17.228 -2.609 1.00 68.56 309 ILE A C 1
ATOM 2391 O O . ILE A 1 309 ? 16.787 16.909 -3.801 1.00 68.56 309 ILE A O 1
ATOM 2395 N N . GLU A 1 310 ? 16.440 18.425 -2.178 1.00 59.16 310 GLU A N 1
ATOM 2396 C CA . GLU A 1 310 ? 16.174 19.532 -3.093 1.00 59.16 310 GLU A CA 1
ATOM 2397 C C . GLU A 1 310 ? 17.493 19.960 -3.741 1.00 59.16 310 GLU A C 1
ATOM 2399 O O . GLU A 1 310 ? 18.356 20.569 -3.110 1.00 59.16 310 GLU A O 1
ATOM 2404 N N . GLU A 1 311 ? 17.680 19.604 -5.010 1.00 57.12 311 GLU A N 1
ATOM 2405 C CA . GLU A 1 311 ? 18.725 20.225 -5.814 1.00 57.12 311 GLU A CA 1
ATOM 2406 C C . GLU A 1 311 ? 18.279 21.650 -6.174 1.00 57.12 311 GLU A C 1
ATOM 2408 O O . GLU A 1 311 ? 17.108 21.840 -6.523 1.00 57.12 311 GLU A O 1
ATOM 2413 N N . PRO A 1 312 ? 19.174 22.654 -6.110 1.00 48.72 312 PRO A N 1
ATOM 2414 C CA . PRO A 1 312 ? 18.828 24.009 -6.514 1.00 48.72 312 PRO A CA 1
ATOM 2415 C C . PRO A 1 312 ? 18.299 23.984 -7.950 1.00 48.72 312 PRO A C 1
ATOM 2417 O O . PRO A 1 312 ? 18.943 23.420 -8.842 1.00 48.72 312 PRO A O 1
ATOM 2420 N N . MET A 1 313 ? 17.116 24.572 -8.171 1.00 43.25 313 MET A N 1
ATOM 2421 C CA . MET A 1 313 ? 16.583 24.727 -9.524 1.00 43.25 313 MET A CA 1
ATOM 2422 C C . MET A 1 313 ? 17.635 25.449 -10.374 1.00 43.25 313 MET A C 1
ATOM 2424 O O . MET A 1 313 ? 18.190 26.456 -9.918 1.00 43.25 313 MET A O 1
ATOM 2428 N N . PRO A 1 314 ? 17.940 24.963 -11.589 1.00 49.50 314 PRO A N 1
ATOM 2429 C CA . PRO A 1 314 ? 18.832 25.689 -12.476 1.00 49.50 314 PRO A CA 1
ATOM 2430 C C . PRO A 1 314 ? 18.261 27.095 -12.702 1.00 49.50 314 PRO A C 1
ATOM 2432 O O . PRO A 1 314 ? 17.081 27.248 -13.010 1.00 49.50 314 PRO A O 1
ATOM 2435 N N . ALA A 1 315 ? 19.101 28.123 -12.532 1.00 48.94 315 ALA A N 1
ATOM 2436 C CA . ALA A 1 315 ? 18.701 29.532 -12.627 1.00 48.94 315 ALA A CA 1
ATOM 2437 C C . ALA A 1 315 ? 18.118 29.913 -14.004 1.00 48.94 315 ALA A C 1
ATOM 2439 O O . ALA A 1 315 ? 17.447 30.933 -14.131 1.00 48.94 315 ALA A O 1
ATOM 2440 N N . MET A 1 316 ? 18.358 29.085 -15.024 1.00 45.62 316 MET A N 1
ATOM 2441 C CA . MET A 1 316 ? 17.705 29.145 -16.325 1.00 45.62 316 MET A CA 1
ATOM 2442 C C . MET A 1 316 ? 17.319 27.729 -16.756 1.00 45.62 316 MET A C 1
ATOM 2444 O O . MET A 1 316 ? 18.171 26.843 -16.834 1.00 45.62 316 MET A O 1
ATOM 2448 N N . MET A 1 317 ? 16.033 27.525 -17.035 1.00 49.47 317 MET A N 1
ATOM 2449 C CA . MET A 1 317 ? 15.548 26.356 -17.768 1.00 49.47 317 MET A CA 1
ATOM 2450 C C . MET A 1 317 ? 16.027 26.456 -19.217 1.00 49.47 317 MET A C 1
ATOM 2452 O O . MET A 1 317 ? 15.931 27.526 -19.821 1.00 49.47 317 MET A O 1
ATOM 2456 N N . SER A 1 318 ? 16.536 25.365 -19.786 1.00 64.00 318 SER A N 1
ATOM 2457 C CA . SER A 1 318 ? 16.875 25.356 -21.209 1.00 64.00 318 SER A CA 1
ATOM 2458 C C . SER A 1 318 ? 15.602 25.339 -22.065 1.00 64.00 318 SER A C 1
ATOM 2460 O O . SER A 1 318 ? 14.550 24.885 -21.614 1.00 64.00 318 SER A O 1
ATOM 2462 N N . GLN A 1 319 ? 15.685 25.789 -23.321 1.00 56.81 319 GLN A N 1
ATOM 2463 C CA . GLN A 1 319 ? 14.565 25.688 -24.268 1.00 56.81 319 GLN A CA 1
ATOM 2464 C C . GLN A 1 319 ? 14.081 24.233 -24.409 1.00 56.81 319 GLN A C 1
ATOM 2466 O O . GLN A 1 319 ? 12.884 23.984 -24.439 1.00 56.81 319 GLN A O 1
ATOM 2471 N N . ALA A 1 320 ? 15.002 23.265 -24.367 1.00 55.56 320 ALA A N 1
ATOM 2472 C CA . ALA A 1 320 ? 14.672 21.843 -24.370 1.00 55.56 320 ALA A CA 1
ATOM 2473 C C . ALA A 1 320 ? 13.871 21.407 -23.126 1.00 55.5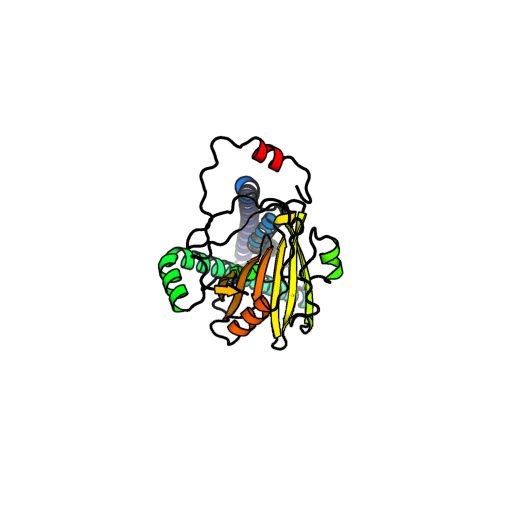6 320 ALA A C 1
ATOM 2475 O O . ALA A 1 320 ? 13.004 20.543 -23.236 1.00 55.56 320 ALA A O 1
ATOM 2476 N N . ASP A 1 321 ? 14.117 22.010 -21.957 1.00 55.88 321 ASP A N 1
ATOM 2477 C CA . ASP A 1 321 ? 13.325 21.760 -20.745 1.00 55.88 321 ASP A CA 1
ATOM 2478 C C . ASP A 1 321 ? 11.927 22.389 -20.848 1.00 55.88 321 ASP A C 1
ATOM 2480 O O . ASP A 1 321 ? 10.952 21.812 -20.370 1.00 55.88 321 ASP A O 1
ATOM 2484 N N . PHE A 1 322 ? 11.815 23.552 -21.497 1.00 57.47 322 PHE A N 1
ATOM 2485 C CA . PHE A 1 322 ? 10.543 24.240 -21.731 1.00 57.47 322 PHE A CA 1
ATOM 2486 C C . PHE A 1 322 ? 9.664 23.502 -22.754 1.00 57.47 322 PHE A C 1
ATOM 2488 O O . PHE A 1 322 ? 8.478 23.266 -22.505 1.00 57.47 322 PHE A O 1
ATOM 2495 N N . ASP A 1 323 ? 10.254 23.049 -23.859 1.00 54.84 323 ASP A N 1
ATOM 2496 C CA . ASP A 1 323 ? 9.579 22.249 -24.886 1.00 54.84 323 ASP A CA 1
ATOM 2497 C C . ASP A 1 323 ? 9.152 20.878 -24.316 1.00 54.84 323 ASP A C 1
ATOM 2499 O O . ASP A 1 323 ? 8.058 20.378 -24.583 1.00 54.84 323 ASP A O 1
ATOM 2503 N N . ALA A 1 324 ? 9.955 20.300 -23.412 1.00 50.91 324 ALA A N 1
ATOM 2504 C CA . ALA A 1 324 ? 9.629 19.066 -22.694 1.00 50.91 324 ALA A CA 1
ATOM 2505 C C . ALA A 1 324 ? 8.468 19.198 -21.680 1.00 50.91 324 ALA A C 1
ATOM 2507 O O . ALA A 1 324 ? 7.919 18.170 -21.250 1.00 50.91 324 ALA A O 1
ATOM 2508 N N . LEU A 1 325 ? 8.112 20.425 -21.280 1.00 52.06 325 LEU A N 1
ATOM 2509 C CA . LEU A 1 325 ? 6.987 20.733 -20.387 1.00 52.06 325 LEU A CA 1
ATOM 2510 C C . LEU A 1 325 ? 5.680 21.017 -21.140 1.00 52.06 325 LEU A C 1
ATOM 2512 O O . LEU A 1 325 ? 4.618 20.943 -20.527 1.00 52.06 325 LEU A O 1
ATOM 2516 N N . SER A 1 326 ? 5.741 21.324 -22.438 1.00 49.75 326 SER A N 1
ATOM 2517 C CA . SER A 1 326 ? 4.603 21.836 -23.218 1.00 49.75 326 SER A CA 1
ATOM 2518 C C . SER A 1 326 ? 4.025 20.849 -24.250 1.00 49.75 326 SER A C 1
ATOM 2520 O O . SER A 1 326 ? 2.981 21.131 -24.837 1.00 49.75 326 SER A O 1
ATOM 2522 N N . ALA A 1 327 ? 4.627 19.668 -24.437 1.00 48.94 327 ALA A N 1
ATOM 2523 C CA . ALA A 1 327 ? 4.125 18.640 -25.357 1.00 48.94 327 ALA A CA 1
ATOM 2524 C C . ALA A 1 327 ? 2.949 17.806 -24.776 1.00 48.94 327 ALA A C 1
ATOM 2526 O O . ALA A 1 327 ? 3.025 17.362 -23.624 1.00 48.94 327 ALA A O 1
ATOM 2527 N N . PRO A 1 328 ? 1.887 17.517 -25.560 1.00 50.31 328 PRO A N 1
ATOM 2528 C CA . PRO A 1 328 ? 0.806 16.620 -25.147 1.00 50.31 328 PRO A CA 1
ATOM 2529 C C . PRO A 1 328 ? 1.282 15.156 -25.187 1.00 50.31 328 PRO A C 1
ATOM 2531 O O . PRO A 1 328 ? 1.678 14.657 -26.236 1.00 50.31 328 PRO A O 1
ATOM 2534 N N . ARG A 1 329 ? 1.284 14.464 -24.040 1.00 56.12 329 ARG A N 1
ATOM 2535 C CA . ARG A 1 329 ? 1.880 13.117 -23.890 1.00 56.12 329 ARG A CA 1
ATOM 2536 C C . ARG A 1 329 ? 0.914 11.987 -24.255 1.00 56.12 329 ARG A C 1
ATOM 2538 O O . ARG A 1 329 ? -0.277 12.070 -23.958 1.00 56.12 329 ARG A O 1
ATOM 2545 N N . PRO A 1 330 ? 1.448 10.909 -24.854 1.00 50.66 330 PRO A N 1
ATOM 2546 C CA . PRO A 1 330 ? 1.683 9.686 -24.077 1.00 50.66 330 PRO A CA 1
ATOM 2547 C C . PRO A 1 330 ? 3.104 9.126 -24.198 1.00 50.66 330 PRO A C 1
ATOM 2549 O O . PRO A 1 330 ? 3.452 8.298 -23.378 1.00 50.66 330 PRO A O 1
ATOM 2552 N N . CYS A 1 331 ? 3.913 9.605 -25.144 1.00 59.75 331 CYS A N 1
ATOM 2553 C CA . CYS A 1 331 ? 5.369 9.465 -25.221 1.00 59.75 331 CYS A CA 1
ATOM 2554 C C . CYS A 1 331 ? 5.877 10.731 -25.913 1.00 59.75 331 CYS A C 1
ATOM 2556 O O . CYS A 1 331 ? 5.264 11.142 -26.902 1.00 59.75 331 CYS A O 1
ATOM 2558 N N . LYS A 1 332 ? 6.904 11.385 -25.361 1.00 56.50 332 LYS A N 1
ATOM 2559 C CA . LYS A 1 332 ? 7.447 12.624 -25.947 1.00 56.50 332 LYS A CA 1
ATOM 2560 C C . LYS A 1 332 ? 8.101 12.402 -27.306 1.00 56.50 332 LYS A C 1
ATOM 2562 O O . LYS A 1 332 ? 8.740 11.340 -27.482 1.00 56.50 332 LYS A O 1
#

Foldseek 3Di:
DVVVVVLVVLLVQLVVLQVQLVVLLVVLVVVLVVQLCCCCVVVVHDSVVSVVVSCLVSVLSNVSSVVSNVSSVVSNDDPDPPPDPVVVVVVVVVVVVVSVVVVVVSVVLVVQQVVQVVVCVVCVVVQVVVCVVLVAGEDAPVVCVVVDDQADAAVVAQVQALDDDFDCCPFPQVVFAWNHKDFDDDVNHRFKMKTWTQDPVGKIKIKMKGQCQQVQDAAADDLVLAPDDQVNFGKHWHKYAYPVRFIKIKIWTDQQRMTMIMMIRHGVSVDVCVVVSSSRSNRTDRDDHSANPADRDDHFDADSVRHTDDDPDPPDDDPVNVVVVPDDDRHD

Organism: NCBI:txid2728020

Radius of gyration: 28.34 Å; chains: 1; bounding box: 75×50×78 Å